Protein AF-A0A817JUT5-F1 (afdb_monomer_lite)

Structure (mmCIF, N/CA/C/O backbone):
data_AF-A0A817JUT5-F1
#
_entry.id   AF-A0A817JUT5-F1
#
loop_
_atom_site.group_PDB
_atom_site.id
_atom_site.type_symbol
_atom_site.label_atom_id
_atom_site.label_alt_id
_atom_site.label_comp_id
_atom_site.label_asym_id
_atom_site.label_entity_id
_atom_site.label_seq_id
_atom_site.pdbx_PDB_ins_code
_atom_site.Cartn_x
_atom_site.Cartn_y
_atom_site.Cartn_z
_atom_site.occupancy
_atom_site.B_iso_or_equiv
_atom_site.auth_seq_id
_atom_site.auth_comp_id
_atom_site.auth_asym_id
_atom_site.auth_atom_id
_atom_site.pdbx_PDB_model_num
ATOM 1 N N . MET A 1 1 ? 24.526 -3.080 -10.888 1.00 84.81 1 MET A N 1
ATOM 2 C CA . MET A 1 1 ? 24.920 -3.445 -9.511 1.00 84.81 1 MET A CA 1
ATOM 3 C C . MET A 1 1 ? 23.812 -3.010 -8.577 1.00 84.81 1 MET A C 1
ATOM 5 O O . MET A 1 1 ? 23.390 -1.869 -8.699 1.00 84.81 1 MET A O 1
ATOM 9 N N . LEU A 1 2 ? 23.324 -3.892 -7.708 1.00 85.62 2 LEU A N 1
ATOM 10 C CA . LEU A 1 2 ? 22.380 -3.524 -6.653 1.00 85.62 2 LEU A CA 1
ATOM 11 C C . LEU A 1 2 ? 23.177 -3.127 -5.408 1.00 85.62 2 LEU A C 1
ATOM 13 O O . LEU A 1 2 ? 24.118 -3.831 -5.044 1.00 85.62 2 LEU A O 1
ATOM 17 N N . VAL A 1 3 ? 22.843 -1.988 -4.809 1.00 86.31 3 VAL A N 1
ATOM 18 C CA . VAL A 1 3 ? 23.525 -1.435 -3.636 1.00 86.31 3 VAL A CA 1
ATOM 19 C C . VAL A 1 3 ? 22.535 -1.359 -2.487 1.00 86.31 3 VAL A C 1
ATOM 21 O O . VAL A 1 3 ? 21.461 -0.786 -2.643 1.00 86.31 3 VAL A O 1
ATOM 24 N N . TYR A 1 4 ? 22.928 -1.904 -1.339 1.00 86.62 4 TYR A N 1
ATOM 25 C CA . TYR A 1 4 ? 22.190 -1.815 -0.086 1.00 86.62 4 TYR A CA 1
ATOM 26 C C . TYR A 1 4 ? 22.913 -0.852 0.843 1.00 86.62 4 TYR A C 1
ATOM 28 O O . TYR A 1 4 ? 24.122 -0.981 1.036 1.00 86.62 4 TYR A O 1
ATOM 36 N N . ILE A 1 5 ? 22.185 0.092 1.433 1.00 83.94 5 ILE A N 1
ATOM 37 C CA . ILE A 1 5 ? 22.728 0.929 2.501 1.00 83.94 5 ILE A CA 1
ATOM 38 C C . ILE A 1 5 ? 22.183 0.421 3.827 1.00 83.94 5 ILE A C 1
ATOM 40 O O . ILE A 1 5 ? 20.970 0.296 4.001 1.00 83.94 5 ILE A O 1
ATOM 44 N N . ARG A 1 6 ? 23.094 0.064 4.727 1.00 85.06 6 ARG A N 1
ATOM 45 C CA . ARG A 1 6 ? 22.802 -0.582 6.004 1.00 85.06 6 ARG A CA 1
ATOM 46 C C . ARG A 1 6 ? 23.594 0.079 7.120 1.00 85.06 6 ARG A C 1
ATOM 48 O O . ARG A 1 6 ? 24.562 0.790 6.849 1.00 85.06 6 ARG A O 1
ATOM 55 N N . ASP A 1 7 ? 23.127 -0.141 8.339 1.00 80.31 7 ASP A N 1
ATOM 56 C CA . ASP A 1 7 ? 23.854 0.198 9.556 1.00 80.31 7 ASP A CA 1
ATOM 57 C C . ASP A 1 7 ? 25.148 -0.637 9.663 1.00 80.31 7 ASP A C 1
ATOM 59 O O . ASP A 1 7 ? 25.409 -1.519 8.838 1.00 80.31 7 ASP A O 1
ATOM 63 N N . GLU A 1 8 ? 25.976 -0.365 10.670 1.00 80.56 8 GLU A N 1
ATOM 64 C CA . GLU A 1 8 ? 27.266 -1.038 10.883 1.00 80.56 8 GLU A CA 1
ATOM 65 C C . GLU A 1 8 ? 27.135 -2.555 11.081 1.00 80.56 8 GLU A C 1
ATOM 67 O O . GLU A 1 8 ? 28.080 -3.297 10.815 1.00 80.56 8 GLU A O 1
ATOM 72 N N . ASP A 1 9 ? 25.954 -3.029 11.487 1.00 79.88 9 ASP A N 1
ATOM 73 C CA . ASP A 1 9 ? 25.644 -4.455 11.588 1.00 79.88 9 ASP A CA 1
ATOM 74 C C . ASP A 1 9 ? 25.510 -5.153 10.221 1.00 79.88 9 ASP A C 1
ATOM 76 O O . ASP A 1 9 ? 25.498 -6.380 10.157 1.00 79.88 9 ASP A O 1
ATOM 80 N N . GLY A 1 10 ? 25.431 -4.391 9.124 1.00 75.19 10 GLY A N 1
ATOM 81 C CA . GLY A 1 10 ? 25.298 -4.890 7.758 1.00 75.19 10 GLY A CA 1
ATOM 82 C C . GLY A 1 10 ? 23.900 -5.395 7.386 1.00 75.19 10 GLY A C 1
ATOM 83 O O . GLY A 1 10 ? 23.698 -5.809 6.242 1.00 75.19 10 GLY A O 1
ATOM 84 N N . PHE A 1 11 ? 22.924 -5.336 8.296 1.00 75.25 11 PHE A N 1
ATOM 85 C CA . PHE A 1 11 ? 21.580 -5.896 8.105 1.00 75.25 11 PHE A CA 1
ATOM 8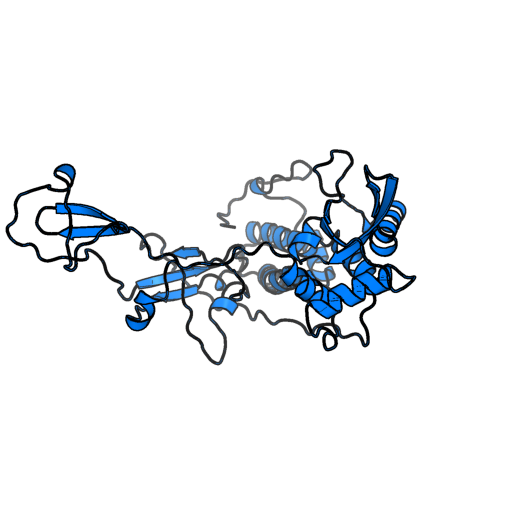6 C C . PHE A 1 11 ? 20.469 -4.874 8.337 1.00 75.25 11 PHE A C 1
ATOM 88 O O . PHE A 1 11 ? 19.491 -4.849 7.584 1.00 75.25 11 PHE A O 1
ATOM 95 N N . SER A 1 12 ? 20.616 -4.022 9.347 1.00 79.19 12 SER A N 1
ATOM 96 C CA . SER A 1 12 ? 19.613 -3.041 9.733 1.00 79.19 12 SER A CA 1
ATOM 97 C C . SER A 1 12 ? 19.584 -1.865 8.767 1.00 79.19 12 SER A C 1
ATOM 99 O O . SER A 1 12 ? 20.598 -1.448 8.206 1.00 79.19 12 SER A O 1
ATOM 101 N N . LYS A 1 13 ? 18.390 -1.309 8.557 1.00 82.75 13 LYS A N 1
ATOM 102 C CA . LYS A 1 13 ? 18.240 -0.039 7.838 1.00 82.75 13 LYS A CA 1
ATOM 103 C C . LYS A 1 13 ? 18.840 1.073 8.684 1.00 82.75 13 LYS A C 1
ATOM 105 O O . LYS A 1 13 ? 18.662 1.077 9.899 1.00 82.75 13 LYS A O 1
ATOM 110 N N . MET A 1 14 ? 19.475 2.046 8.042 1.00 78.38 14 MET A N 1
ATOM 111 C CA . MET A 1 14 ? 19.922 3.234 8.757 1.00 78.38 14 MET A CA 1
ATOM 112 C C . MET A 1 14 ? 18.709 4.057 9.193 1.00 78.38 14 MET A C 1
ATOM 114 O O . MET A 1 14 ? 17.799 4.307 8.402 1.00 78.38 14 MET A O 1
ATOM 118 N N . ILE A 1 15 ? 18.695 4.487 10.450 1.00 74.94 15 ILE A N 1
ATOM 119 C CA . ILE A 1 15 ? 17.591 5.246 11.049 1.00 74.94 15 ILE A CA 1
ATOM 120 C C . ILE A 1 15 ? 18.048 6.695 11.264 1.00 74.94 15 ILE A C 1
ATOM 122 O O . ILE A 1 15 ? 19.210 6.939 11.581 1.00 74.94 15 ILE A O 1
ATOM 126 N N . ASN A 1 16 ? 17.132 7.664 11.156 1.00 71.25 16 ASN A N 1
ATOM 127 C CA . ASN A 1 16 ? 17.380 9.085 11.444 1.00 71.25 16 ASN A CA 1
ATOM 128 C C . ASN A 1 16 ? 18.389 9.759 10.492 1.00 71.25 16 ASN A C 1
ATOM 130 O O . ASN A 1 16 ? 19.048 10.727 10.884 1.00 71.25 16 ASN A O 1
ATOM 134 N N . ILE A 1 17 ? 18.489 9.303 9.242 1.00 74.69 17 ILE A N 1
ATOM 135 C CA . ILE A 1 17 ? 19.388 9.887 8.231 1.00 74.69 17 ILE A CA 1
ATOM 136 C C . ILE A 1 17 ? 19.114 11.389 8.061 1.00 74.69 17 ILE A C 1
ATOM 138 O O . ILE A 1 17 ? 20.036 12.195 8.003 1.00 74.69 17 ILE A O 1
ATOM 142 N N . ASN A 1 18 ? 17.846 11.796 8.059 1.00 72.38 18 ASN A N 1
ATOM 143 C CA . ASN A 1 18 ? 17.417 13.184 7.923 1.00 72.38 18 ASN A CA 1
ATOM 144 C C . ASN A 1 18 ? 17.703 14.056 9.152 1.00 72.38 18 ASN A C 1
ATOM 146 O O . ASN A 1 18 ? 17.595 15.274 9.046 1.00 72.38 18 ASN A O 1
ATOM 150 N N . ARG A 1 19 ? 18.056 13.466 10.301 1.00 76.06 19 ARG A N 1
ATOM 151 C CA . ARG A 1 19 ? 18.458 14.205 11.511 1.00 76.06 19 ARG A CA 1
ATOM 152 C C . ARG A 1 19 ? 19.975 14.336 11.651 1.00 76.06 19 ARG A C 1
ATOM 154 O O . ARG A 1 19 ? 20.429 15.026 12.558 1.00 76.06 19 ARG A O 1
ATOM 161 N N . ASN A 1 20 ? 20.744 13.674 10.788 1.00 83.62 20 ASN A N 1
ATOM 162 C CA . ASN A 1 20 ? 22.198 13.699 10.795 1.00 83.62 20 ASN A CA 1
ATOM 163 C C . ASN A 1 20 ? 22.708 14.212 9.442 1.00 83.62 20 ASN A C 1
ATOM 165 O O . ASN A 1 20 ? 22.781 13.468 8.462 1.00 83.62 20 ASN A O 1
ATOM 169 N N . ASP A 1 21 ? 23.082 15.491 9.403 1.00 84.81 21 ASP A N 1
ATOM 170 C CA . ASP A 1 21 ? 23.541 16.150 8.179 1.00 84.81 21 ASP A CA 1
ATOM 171 C C . ASP A 1 21 ? 24.778 15.478 7.569 1.00 84.81 21 ASP A C 1
ATOM 173 O O . ASP A 1 21 ? 24.915 15.435 6.347 1.00 84.81 21 ASP A O 1
ATOM 177 N N . GLU A 1 22 ? 25.666 14.907 8.385 1.00 86.06 22 GLU A N 1
ATOM 178 C CA . GLU A 1 22 ? 26.858 14.208 7.902 1.00 86.06 22 GLU A CA 1
ATOM 179 C C . GLU A 1 22 ? 26.485 12.921 7.155 1.00 86.06 22 GLU A C 1
ATOM 181 O O . GLU A 1 22 ? 26.918 12.713 6.016 1.00 86.06 22 GLU A O 1
ATOM 186 N N . LEU A 1 23 ? 25.613 12.095 7.745 1.00 83.50 23 LEU A N 1
ATOM 187 C CA . LEU A 1 23 ? 25.103 10.880 7.102 1.00 83.50 23 LEU A CA 1
ATOM 188 C C . LEU A 1 23 ? 24.302 11.211 5.841 1.00 83.50 23 LEU A C 1
ATOM 190 O O . LEU A 1 23 ? 24.512 10.589 4.795 1.00 83.50 23 LEU A O 1
ATOM 194 N N . LYS A 1 24 ? 23.436 12.230 5.904 1.00 85.75 24 LYS A N 1
ATOM 195 C CA . LYS A 1 24 ? 22.663 12.705 4.751 1.00 85.75 24 LYS A CA 1
ATOM 196 C C . LYS A 1 24 ? 23.578 13.162 3.614 1.00 85.75 24 LYS A C 1
ATOM 198 O O . LYS A 1 24 ? 23.351 12.798 2.459 1.00 85.75 24 LYS A O 1
ATOM 203 N N . ASN A 1 25 ? 24.640 13.904 3.927 1.00 88.00 25 ASN A N 1
ATOM 204 C CA . ASN A 1 25 ? 25.623 14.364 2.946 1.00 88.00 25 ASN A CA 1
ATOM 205 C C . ASN A 1 25 ? 26.439 13.211 2.353 1.00 88.00 25 ASN A C 1
ATOM 207 O O . ASN A 1 25 ? 26.677 13.194 1.144 1.00 88.00 25 ASN A O 1
ATOM 211 N N . ARG A 1 26 ? 26.817 12.213 3.159 1.00 86.62 26 ARG A N 1
ATOM 212 C CA . ARG A 1 26 ? 27.497 11.006 2.667 1.00 86.62 26 ARG A CA 1
ATOM 213 C C . ARG A 1 26 ? 26.612 10.223 1.697 1.00 86.62 26 ARG A C 1
ATOM 215 O O . ARG A 1 26 ? 27.076 9.849 0.622 1.00 86.62 26 ARG A O 1
ATOM 222 N N . TYR A 1 27 ? 25.335 10.040 2.033 1.00 87.12 27 TYR A N 1
ATOM 223 C CA . TYR A 1 27 ? 24.360 9.372 1.166 1.00 87.12 27 TYR A CA 1
ATOM 224 C C . TYR A 1 27 ? 24.146 10.146 -0.140 1.00 87.12 27 TYR A C 1
ATOM 226 O O . TYR A 1 27 ? 24.181 9.577 -1.232 1.00 87.12 27 TYR A O 1
ATOM 234 N N . ARG A 1 28 ? 24.010 11.475 -0.042 1.00 89.56 28 ARG A N 1
ATOM 235 C CA . ARG A 1 28 ? 23.922 12.376 -1.196 1.00 89.56 28 ARG A CA 1
ATOM 236 C C . ARG A 1 28 ? 25.128 12.223 -2.123 1.00 89.56 28 ARG A C 1
ATOM 238 O O . ARG A 1 28 ? 24.945 12.131 -3.335 1.00 89.56 28 ARG A O 1
ATOM 245 N N . LYS A 1 29 ? 26.337 12.173 -1.556 1.00 88.06 29 LYS A N 1
ATOM 246 C CA . LYS A 1 29 ? 27.584 12.007 -2.306 1.00 88.06 29 LYS A CA 1
ATOM 247 C C . LYS A 1 29 ? 27.610 10.682 -3.063 1.00 88.06 29 LYS A C 1
ATOM 249 O O . LYS A 1 29 ? 27.909 10.678 -4.246 1.00 88.06 29 LYS A O 1
ATOM 254 N N . ILE A 1 30 ? 27.219 9.581 -2.421 1.00 88.00 30 ILE A N 1
ATOM 255 C CA . ILE A 1 30 ? 27.143 8.260 -3.066 1.00 88.00 30 ILE A CA 1
ATOM 256 C C . ILE A 1 30 ? 26.194 8.282 -4.273 1.00 88.00 30 ILE A C 1
ATOM 258 O O . ILE A 1 30 ? 26.530 7.757 -5.334 1.00 88.00 30 ILE A O 1
ATOM 262 N N . LEU A 1 31 ? 25.020 8.902 -4.133 1.00 88.12 31 LEU A N 1
ATOM 263 C CA . LEU A 1 31 ? 24.033 8.951 -5.212 1.00 88.12 31 LEU A CA 1
ATOM 264 C C . LEU A 1 31 ? 24.447 9.862 -6.383 1.00 88.12 31 LEU A C 1
ATOM 266 O O . LEU A 1 31 ? 24.091 9.567 -7.524 1.00 88.12 31 LEU A O 1
ATOM 270 N N . LEU A 1 32 ? 25.163 10.961 -6.117 1.00 87.19 32 LEU A N 1
ATOM 271 C CA . LEU A 1 32 ? 25.597 11.919 -7.145 1.00 87.19 32 LEU A CA 1
ATOM 272 C C . LEU A 1 32 ? 26.930 11.533 -7.796 1.00 87.19 32 LEU A C 1
ATOM 274 O O . LEU A 1 32 ? 27.035 11.539 -9.023 1.00 87.19 32 LEU A O 1
ATOM 278 N N . ASP A 1 33 ? 27.923 11.175 -6.985 1.00 86.50 33 ASP A N 1
ATOM 279 C CA . ASP A 1 33 ? 29.306 10.961 -7.423 1.00 86.50 33 ASP A CA 1
ATOM 280 C C . ASP A 1 33 ? 29.573 9.494 -7.795 1.00 86.50 33 ASP A C 1
ATOM 282 O O . ASP A 1 33 ? 30.523 9.198 -8.521 1.00 86.50 33 ASP A O 1
ATOM 286 N N . GLY A 1 34 ? 28.710 8.580 -7.342 1.00 84.31 34 GLY A N 1
ATOM 287 C CA . GLY A 1 34 ? 28.820 7.147 -7.577 1.00 84.31 34 GLY A CA 1
ATOM 288 C C . GLY A 1 34 ? 29.708 6.415 -6.568 1.00 84.31 34 GLY A C 1
ATOM 289 O O . GLY A 1 34 ? 30.342 6.998 -5.688 1.00 84.31 34 GLY A O 1
ATOM 290 N N . VAL A 1 35 ? 29.734 5.090 -6.698 1.00 85.81 35 VAL A N 1
ATOM 291 C CA . VAL A 1 35 ? 30.540 4.175 -5.882 1.00 85.81 35 VAL A CA 1
ATOM 292 C C . VAL A 1 35 ? 31.710 3.680 -6.722 1.00 85.81 35 VAL A C 1
ATOM 294 O O . VAL A 1 35 ? 31.496 3.037 -7.750 1.00 85.81 35 VAL A O 1
ATOM 297 N N . CYS A 1 36 ? 32.937 3.973 -6.294 1.00 83.25 36 CYS A N 1
ATOM 298 C CA . CYS A 1 36 ? 34.136 3.425 -6.919 1.00 83.25 36 CYS A CA 1
ATOM 299 C C . CYS A 1 36 ? 34.400 2.014 -6.382 1.00 83.25 36 CYS A C 1
ATOM 301 O O . CYS A 1 36 ? 34.435 1.814 -5.169 1.00 83.25 36 CYS A O 1
ATOM 303 N N . LEU A 1 37 ? 34.581 1.051 -7.284 1.00 79.31 37 LEU A N 1
ATOM 304 C CA . LEU A 1 37 ? 35.034 -0.295 -6.955 1.00 79.31 37 LEU A CA 1
ATOM 305 C C . LEU A 1 37 ? 36.286 -0.626 -7.762 1.00 79.31 37 LEU A C 1
ATOM 307 O O . LEU A 1 37 ? 36.333 -0.427 -8.981 1.00 79.31 37 LEU A O 1
ATOM 311 N N . GLU A 1 38 ? 37.279 -1.186 -7.080 1.00 70.31 38 GLU A N 1
ATOM 312 C CA . GLU A 1 38 ? 38.460 -1.744 -7.724 1.00 70.31 38 GLU A CA 1
ATOM 313 C C . GLU A 1 38 ? 38.106 -3.085 -8.373 1.00 70.31 38 GLU A C 1
ATOM 315 O O . GLU A 1 38 ? 37.614 -4.015 -7.733 1.00 70.31 38 GLU A O 1
ATOM 320 N N . SER A 1 39 ? 38.330 -3.184 -9.683 1.00 62.12 39 SER A N 1
ATOM 321 C CA . SER A 1 39 ? 38.222 -4.449 -10.405 1.00 62.12 39 SER A CA 1
ATOM 322 C C . SER A 1 39 ? 39.541 -5.218 -10.332 1.00 62.12 39 SER A C 1
ATOM 324 O O . SER A 1 39 ? 40.609 -4.625 -10.485 1.00 62.12 39 SER A O 1
ATOM 326 N N . PHE A 1 40 ? 39.464 -6.554 -10.249 1.00 57.06 40 PHE A N 1
ATOM 327 C CA . PHE A 1 40 ? 40.602 -7.480 -10.389 1.00 57.06 40 PHE A CA 1
ATOM 328 C C . PHE A 1 40 ? 41.473 -7.231 -11.641 1.00 57.06 40 PHE A C 1
ATOM 330 O O . PHE A 1 40 ? 42.610 -7.688 -11.695 1.00 57.06 40 PHE A O 1
ATOM 337 N N . ALA A 1 41 ? 40.966 -6.503 -12.644 1.00 61.06 41 ALA A N 1
ATOM 338 C CA . ALA A 1 41 ? 41.692 -6.118 -13.855 1.00 61.06 41 ALA A CA 1
ATOM 339 C C . ALA A 1 41 ? 42.392 -4.734 -13.782 1.00 61.06 41 ALA A C 1
ATOM 341 O O . ALA A 1 41 ? 42.695 -4.158 -14.828 1.00 61.06 41 ALA A O 1
ATOM 342 N N . CYS A 1 42 ? 42.629 -4.182 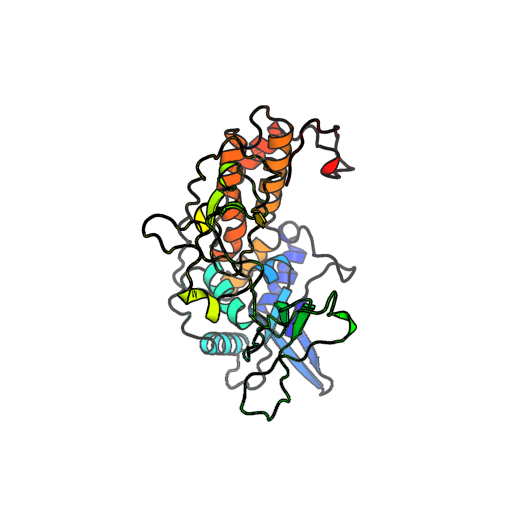-12.583 1.00 50.50 42 CYS A N 1
ATOM 343 C CA . CYS A 1 42 ? 43.310 -2.894 -12.347 1.00 50.50 42 CYS A CA 1
ATOM 344 C C . CYS A 1 42 ? 42.663 -1.681 -13.048 1.00 50.50 42 CYS A C 1
ATOM 346 O O . CYS A 1 42 ? 43.353 -0.762 -13.491 1.00 50.50 42 CYS A O 1
ATOM 348 N N . LYS A 1 43 ? 41.330 -1.667 -13.168 1.00 61.94 43 LYS A N 1
ATOM 349 C CA . LYS A 1 43 ? 40.568 -0.485 -13.596 1.00 61.94 43 LYS A CA 1
ATOM 350 C C . LYS A 1 43 ? 39.599 -0.087 -12.492 1.00 61.94 43 LYS A C 1
ATOM 352 O O . LYS A 1 43 ? 38.765 -0.898 -12.094 1.00 61.94 43 LYS A O 1
ATOM 357 N N . GLU A 1 44 ? 39.707 1.154 -12.031 1.00 68.19 44 GLU A N 1
ATOM 358 C CA . GLU A 1 44 ? 38.693 1.786 -11.189 1.00 68.19 44 GLU A CA 1
ATOM 359 C C . GLU A 1 44 ? 37.402 1.931 -12.004 1.00 68.19 44 GLU A C 1
ATOM 361 O O . GLU A 1 44 ? 37.383 2.565 -13.064 1.00 68.19 44 GLU A O 1
ATOM 366 N N . LEU A 1 45 ? 36.324 1.298 -11.541 1.00 77.44 45 LEU A N 1
ATOM 367 C CA . LEU A 1 45 ? 34.998 1.429 -12.137 1.00 77.44 45 LEU A CA 1
ATOM 368 C C . LEU A 1 45 ? 34.099 2.196 -11.178 1.00 77.44 45 LEU A C 1
ATOM 370 O O . LEU A 1 45 ? 33.893 1.781 -10.039 1.00 77.44 45 LEU A O 1
ATOM 374 N N . ILE A 1 46 ? 33.526 3.294 -11.668 1.00 82.19 46 ILE A N 1
ATOM 375 C CA . ILE A 1 46 ? 32.564 4.092 -10.911 1.00 82.19 46 ILE A CA 1
ATOM 376 C C . ILE A 1 46 ? 31.149 3.691 -11.329 1.00 82.19 46 ILE A C 1
ATOM 378 O O . ILE A 1 46 ? 30.786 3.722 -12.509 1.00 82.19 46 ILE A O 1
ATOM 382 N N . TYR A 1 47 ? 30.351 3.309 -10.338 1.00 86.56 47 TYR A N 1
ATOM 383 C CA . TYR A 1 47 ? 28.959 2.910 -10.478 1.00 86.56 47 TYR A CA 1
ATOM 384 C C . TYR A 1 47 ? 28.050 4.048 -10.026 1.00 86.56 47 TYR A C 1
ATOM 386 O O . TYR A 1 47 ? 28.026 4.402 -8.850 1.00 86.56 47 TYR A O 1
ATOM 394 N N . TYR A 1 48 ? 27.263 4.591 -10.945 1.00 87.75 48 TYR A N 1
ATOM 395 C CA . TYR A 1 48 ? 26.385 5.731 -10.684 1.00 87.75 48 TYR A CA 1
ATOM 396 C C . TYR A 1 48 ? 24.953 5.282 -10.452 1.00 87.75 48 TYR A C 1
ATOM 398 O O . TYR A 1 48 ? 24.502 4.329 -11.091 1.00 87.75 48 TYR A O 1
ATOM 406 N N . TYR A 1 49 ? 24.218 6.008 -9.607 1.00 89.38 49 TYR A N 1
ATOM 407 C CA . TYR A 1 49 ? 22.797 5.761 -9.386 1.00 89.38 49 TYR A CA 1
ATOM 408 C C . TYR A 1 49 ? 22.029 5.758 -10.715 1.00 89.38 49 TYR A C 1
ATOM 410 O O . TYR A 1 49 ? 22.025 6.743 -11.458 1.00 89.38 49 TYR A O 1
ATOM 418 N N . PHE A 1 50 ? 21.348 4.650 -10.994 1.00 87.25 50 PHE A N 1
ATOM 419 C CA . PHE A 1 50 ? 20.560 4.431 -12.199 1.00 87.25 50 PHE A CA 1
ATOM 420 C C . PHE A 1 50 ? 19.063 4.555 -11.911 1.00 87.25 50 PHE A C 1
ATOM 422 O O . PHE A 1 50 ? 18.389 5.335 -12.586 1.00 87.25 50 PHE A O 1
ATOM 429 N N . GLY A 1 51 ? 18.554 3.885 -10.878 1.00 85.44 51 GLY A N 1
ATOM 430 C CA . GLY A 1 51 ? 17.140 3.942 -10.517 1.00 85.44 51 GLY A CA 1
ATOM 431 C C . GLY A 1 51 ? 16.779 3.082 -9.307 1.00 85.44 51 GLY A C 1
ATOM 432 O O . GLY A 1 51 ? 17.559 2.227 -8.889 1.00 85.44 51 GLY A O 1
ATOM 433 N N . SER A 1 52 ? 15.565 3.295 -8.802 1.00 82.62 52 SER A N 1
ATOM 434 C CA . SER A 1 52 ? 14.941 2.526 -7.720 1.00 82.62 52 SER A CA 1
ATOM 435 C C . SER A 1 52 ? 13.437 2.419 -7.955 1.00 82.62 52 SER A C 1
ATOM 437 O O . SER A 1 52 ? 12.831 3.317 -8.539 1.00 82.62 52 SER A O 1
ATOM 439 N N . SER A 1 53 ? 12.816 1.348 -7.467 1.00 76.50 53 SER A N 1
ATOM 440 C CA . SER A 1 53 ? 11.361 1.269 -7.300 1.00 76.50 53 SER A CA 1
ATOM 441 C C . SER A 1 53 ? 10.895 1.900 -5.977 1.00 76.50 53 SER A C 1
ATOM 443 O O . SER A 1 53 ? 11.698 2.218 -5.099 1.00 76.50 53 SER A O 1
ATOM 445 N N . GLY A 1 54 ? 9.576 2.061 -5.810 1.00 69.88 54 GLY A N 1
ATOM 446 C CA . GLY A 1 54 ? 8.991 2.545 -4.553 1.00 69.88 54 GLY A CA 1
ATOM 447 C C . GLY A 1 54 ? 9.351 1.673 -3.344 1.00 69.88 54 GLY A C 1
ATOM 448 O O . GLY A 1 54 ? 9.670 2.198 -2.281 1.00 69.88 54 GLY A O 1
ATOM 449 N N . SER A 1 55 ? 9.356 0.350 -3.518 1.00 70.38 55 SER A N 1
ATOM 450 C CA . SER A 1 55 ? 9.743 -0.600 -2.468 1.00 70.38 55 SER A CA 1
ATOM 451 C C . SER A 1 55 ? 11.238 -0.529 -2.161 1.00 70.38 55 SER A C 1
ATOM 453 O O . SER A 1 55 ? 11.620 -0.509 -0.999 1.00 70.38 55 SER A O 1
ATOM 455 N N . GLN A 1 56 ? 12.079 -0.393 -3.187 1.00 76.44 56 GLN A N 1
ATOM 456 C CA . GLN A 1 56 ? 13.532 -0.264 -3.034 1.00 76.44 56 GLN A CA 1
ATOM 457 C C . GLN A 1 56 ? 13.935 0.982 -2.237 1.00 76.44 56 GLN A C 1
ATOM 459 O O . GLN A 1 56 ? 14.787 0.917 -1.354 1.00 76.44 56 GLN A O 1
ATOM 464 N N . MET A 1 57 ? 13.246 2.108 -2.459 1.00 77.44 57 MET A N 1
ATOM 465 C CA . MET A 1 57 ? 13.453 3.311 -1.645 1.00 77.44 57 MET A CA 1
ATOM 466 C C . MET A 1 57 ? 13.124 3.071 -0.160 1.00 77.44 57 MET A C 1
ATOM 468 O O . MET A 1 57 ? 13.865 3.539 0.702 1.00 77.44 57 MET A O 1
ATOM 472 N N . LYS A 1 58 ? 12.070 2.297 0.154 1.00 74.00 58 LYS A N 1
ATOM 473 C CA . LYS A 1 58 ? 11.726 1.906 1.540 1.00 74.00 58 LYS A CA 1
ATOM 474 C C . LYS A 1 58 ? 12.744 0.940 2.153 1.00 74.00 58 LYS A C 1
ATOM 476 O O . LYS A 1 58 ? 12.949 0.944 3.367 1.00 74.00 58 LYS A O 1
ATOM 481 N N . GLU A 1 59 ? 13.364 0.098 1.333 1.00 76.88 59 GLU A N 1
ATOM 482 C CA . GLU A 1 59 ? 14.412 -0.845 1.738 1.00 76.88 59 GLU A CA 1
ATOM 483 C C . GLU A 1 59 ? 15.820 -0.234 1.737 1.00 76.88 59 GLU A C 1
ATOM 485 O O . GLU A 1 59 ? 16.788 -0.923 2.064 1.00 76.88 59 GLU A O 1
ATOM 490 N N . GLN A 1 60 ? 15.941 1.066 1.437 1.00 83.12 60 GLN A N 1
ATOM 491 C CA . GLN A 1 60 ? 17.211 1.794 1.334 1.00 83.12 60 GLN A CA 1
ATOM 492 C C . GLN A 1 60 ? 18.198 1.123 0.366 1.00 83.12 60 GLN A C 1
ATOM 494 O O . GLN A 1 60 ? 19.402 1.047 0.633 1.00 83.12 60 GLN A O 1
ATOM 499 N N . ASP A 1 61 ? 17.677 0.625 -0.754 1.00 86.12 61 ASP A N 1
ATOM 500 C CA . ASP A 1 61 ? 18.462 0.028 -1.825 1.00 86.12 61 ASP A CA 1
ATOM 501 C C . ASP A 1 61 ? 18.190 0.688 -3.188 1.00 86.12 61 ASP A C 1
ATOM 503 O O . ASP A 1 61 ? 17.193 1.388 -3.416 1.00 86.12 61 ASP A O 1
ATOM 507 N N . PHE A 1 62 ? 19.162 0.555 -4.087 1.00 88.31 62 PHE A N 1
ATOM 508 C CA . PHE A 1 62 ? 19.101 1.160 -5.412 1.00 88.31 62 PHE A CA 1
ATOM 509 C C . PHE A 1 62 ? 20.022 0.476 -6.413 1.00 88.31 62 PHE A C 1
ATOM 511 O O . PHE A 1 62 ? 21.049 -0.117 -6.073 1.00 88.31 62 PHE A O 1
ATOM 518 N N . TRP A 1 63 ? 19.671 0.602 -7.690 1.00 88.00 63 TRP A N 1
ATOM 519 C CA . TRP A 1 63 ? 20.495 0.109 -8.780 1.00 88.00 63 TRP A CA 1
ATOM 520 C C . TRP A 1 63 ? 21.492 1.165 -9.235 1.00 88.00 63 TRP A C 1
ATOM 522 O O . TRP A 1 63 ? 21.127 2.308 -9.512 1.00 88.00 63 TRP A O 1
ATOM 532 N N . CYS A 1 64 ? 22.740 0.740 -9.406 1.00 88.25 64 CYS A N 1
ATOM 533 C CA . CYS A 1 64 ? 23.788 1.503 -10.058 1.00 88.25 64 CYS A CA 1
ATOM 534 C C . CYS A 1 64 ? 24.220 0.883 -11.389 1.00 88.25 64 CYS A C 1
ATOM 536 O O . CYS A 1 64 ? 24.265 -0.345 -11.550 1.00 88.25 64 CYS A O 1
ATOM 538 N N . LEU A 1 65 ? 24.629 1.750 -12.313 1.00 86.12 65 LEU A N 1
ATOM 539 C CA . LEU A 1 65 ? 25.159 1.404 -13.626 1.00 86.12 65 LEU A CA 1
ATOM 540 C C . LEU A 1 65 ? 26.582 1.958 -13.779 1.00 86.12 65 LEU A C 1
ATOM 542 O O . LEU A 1 65 ? 26.829 3.131 -13.498 1.00 86.12 65 LEU A O 1
ATOM 546 N N . ALA A 1 66 ? 27.504 1.119 -14.252 1.00 83.44 66 ALA A N 1
ATOM 547 C CA . ALA A 1 66 ? 28.839 1.542 -14.666 1.00 83.44 66 ALA A CA 1
ATOM 548 C C . ALA A 1 66 ? 28.878 1.683 -16.199 1.00 83.44 66 ALA A C 1
ATOM 550 O O . ALA A 1 66 ? 28.592 0.711 -16.906 1.00 83.44 66 ALA A O 1
ATOM 551 N N . PRO A 1 67 ? 29.218 2.859 -16.750 1.00 72.06 67 PRO A N 1
ATOM 552 C CA . PRO A 1 67 ? 29.342 3.030 -18.192 1.00 72.06 67 PRO A CA 1
ATOM 553 C C . PRO A 1 67 ? 30.626 2.357 -18.708 1.00 72.06 67 PRO A C 1
ATOM 555 O O . PRO A 1 67 ? 31.732 2.801 -18.422 1.00 72.06 67 PRO A O 1
ATOM 558 N N . THR A 1 68 ? 30.493 1.285 -19.495 1.00 65.25 68 THR A N 1
ATOM 559 C CA . THR A 1 68 ? 31.636 0.491 -20.003 1.00 65.25 68 THR A CA 1
ATOM 560 C C . THR A 1 68 ? 32.186 0.969 -21.353 1.00 65.25 68 THR A C 1
ATOM 562 O O . THR A 1 68 ? 33.309 0.624 -21.719 1.00 65.25 68 THR A O 1
ATOM 565 N N . LYS A 1 69 ? 31.427 1.783 -22.101 1.00 56.25 69 LYS A N 1
ATOM 566 C CA . LYS A 1 69 ? 31.841 2.397 -23.376 1.00 56.25 69 LYS A CA 1
ATOM 567 C C . LYS A 1 69 ? 31.595 3.899 -23.330 1.00 56.25 69 LYS A C 1
ATOM 569 O O . LYS A 1 69 ? 30.494 4.379 -23.579 1.00 56.25 69 LYS A O 1
ATOM 574 N N . VAL A 1 70 ? 32.636 4.649 -23.005 1.00 51.44 70 VAL A N 1
ATOM 575 C CA . VAL A 1 70 ? 32.569 6.101 -22.868 1.00 51.44 70 VAL A CA 1
ATOM 576 C C . VAL A 1 70 ? 32.890 6.745 -24.224 1.00 51.44 70 VAL A C 1
ATOM 578 O O . VAL A 1 70 ? 34.051 6.834 -24.602 1.00 51.44 70 VAL A O 1
ATOM 581 N N . LYS A 1 71 ? 31.875 7.189 -24.982 1.00 49.22 71 LYS A N 1
ATOM 582 C CA . LYS A 1 71 ? 32.079 8.179 -26.069 1.00 49.22 71 LYS A CA 1
ATOM 583 C C . LYS A 1 71 ? 32.088 9.625 -25.546 1.00 49.22 71 LYS A C 1
ATOM 585 O O . LYS A 1 71 ? 32.511 10.520 -26.264 1.00 49.22 71 LYS A O 1
ATOM 590 N N . SER A 1 72 ? 31.618 9.857 -24.317 1.00 50.34 72 SER A N 1
ATOM 591 C CA . SER A 1 72 ? 31.452 11.185 -23.709 1.00 50.34 72 SER A CA 1
ATOM 592 C C . SER A 1 72 ? 32.227 11.259 -22.399 1.00 50.34 72 SER A C 1
ATOM 594 O O . SER A 1 72 ? 32.000 10.427 -21.534 1.00 50.34 72 SER A O 1
ATOM 596 N N . THR A 1 73 ? 33.058 12.275 -22.195 1.00 53.44 73 THR A N 1
ATOM 597 C CA . THR A 1 73 ? 33.885 12.483 -20.988 1.00 53.44 73 THR A CA 1
ATOM 598 C C . THR A 1 73 ? 33.112 12.625 -19.665 1.00 53.44 73 THR A C 1
ATOM 600 O O . THR A 1 73 ? 33.736 12.773 -18.619 1.00 53.44 73 THR A O 1
ATOM 603 N N . ASN A 1 74 ? 31.775 12.562 -19.674 1.00 64.50 74 ASN A N 1
ATOM 604 C CA . ASN A 1 74 ? 30.932 12.683 -18.491 1.00 64.50 74 ASN A CA 1
ATOM 605 C C . ASN A 1 74 ? 30.120 11.399 -18.235 1.00 64.50 74 ASN A C 1
ATOM 607 O O . ASN A 1 74 ? 29.230 11.032 -19.004 1.00 64.50 74 ASN A O 1
ATOM 611 N N . ALA A 1 75 ? 30.402 10.720 -17.126 1.00 63.06 75 ALA A N 1
ATOM 612 C CA . ALA A 1 75 ? 29.729 9.481 -16.753 1.00 63.06 75 ALA A CA 1
ATOM 613 C C . ALA A 1 75 ? 28.261 9.679 -16.315 1.00 63.06 75 ALA A C 1
ATOM 615 O O . ALA A 1 75 ? 27.427 8.807 -16.565 1.00 63.06 75 ALA A O 1
ATOM 616 N N . ALA A 1 76 ? 27.902 10.854 -15.779 1.00 61.50 76 ALA A N 1
ATOM 617 C CA . ALA A 1 76 ? 26.511 11.204 -15.474 1.00 61.50 76 ALA A CA 1
ATOM 618 C C . ALA A 1 76 ? 25.656 11.341 -16.748 1.00 61.50 76 ALA A C 1
ATOM 620 O O . ALA A 1 76 ? 24.463 11.032 -16.745 1.00 61.50 76 ALA A O 1
ATOM 621 N N . TYR A 1 77 ? 26.270 11.753 -17.863 1.00 67.06 77 TYR A N 1
ATOM 622 C CA . TYR A 1 77 ? 25.602 11.792 -19.164 1.00 67.06 77 TYR A CA 1
ATOM 623 C C . TYR A 1 77 ? 25.286 10.378 -19.676 1.00 67.06 77 TYR A C 1
ATOM 625 O O . TYR A 1 77 ? 24.159 10.114 -20.087 1.00 67.06 77 TYR A O 1
ATOM 633 N N . ALA A 1 78 ? 26.228 9.436 -19.563 1.00 67.94 78 ALA A N 1
ATOM 634 C CA . ALA A 1 78 ? 26.037 8.054 -20.018 1.00 67.94 78 ALA A CA 1
ATOM 635 C C . ALA A 1 78 ? 24.897 7.315 -19.283 1.00 67.94 78 ALA A C 1
ATOM 637 O O . ALA A 1 78 ? 24.161 6.538 -19.888 1.00 67.94 78 ALA A O 1
ATOM 638 N N . VAL A 1 79 ? 24.714 7.587 -17.990 1.00 74.06 79 VAL A N 1
ATOM 639 C CA . VAL A 1 79 ? 23.608 7.036 -17.187 1.00 74.06 79 VAL A CA 1
ATOM 640 C C . VAL A 1 79 ? 22.260 7.596 -17.643 1.00 74.06 79 VAL A C 1
ATOM 642 O O . VAL A 1 79 ? 21.280 6.858 -17.729 1.00 74.06 79 VAL A O 1
ATOM 645 N N . ASN A 1 80 ? 22.204 8.888 -17.977 1.00 73.31 80 ASN A N 1
ATOM 646 C CA . ASN A 1 80 ? 20.992 9.505 -18.510 1.00 73.31 80 ASN A CA 1
ATOM 647 C C . ASN A 1 80 ? 20.634 8.970 -19.902 1.00 73.31 80 ASN A C 1
ATOM 649 O O . ASN A 1 80 ? 19.461 8.711 -20.152 1.00 73.31 80 ASN A O 1
ATOM 653 N N . GLU A 1 81 ? 21.617 8.726 -20.769 1.00 72.06 81 GLU A N 1
ATOM 654 C CA . GLU A 1 81 ? 21.391 8.059 -22.059 1.00 72.06 81 GLU A CA 1
ATOM 655 C C . GLU A 1 81 ? 20.811 6.649 -21.871 1.00 72.06 81 GLU A C 1
ATOM 657 O O . GLU A 1 81 ? 19.841 6.281 -22.532 1.00 72.06 81 GLU A O 1
ATOM 662 N N . ALA A 1 82 ? 21.327 5.881 -20.906 1.00 75.44 82 ALA A N 1
ATOM 663 C CA . ALA A 1 82 ? 20.773 4.569 -20.576 1.00 75.44 82 ALA A CA 1
ATOM 664 C C . ALA A 1 82 ? 19.323 4.649 -20.053 1.00 75.44 82 ALA A C 1
ATOM 666 O O . ALA A 1 82 ? 18.517 3.779 -20.369 1.00 75.44 82 ALA A O 1
ATOM 667 N N . ARG A 1 83 ? 18.950 5.707 -19.316 1.00 75.50 83 ARG A N 1
ATOM 668 C CA . ARG A 1 83 ? 17.547 5.953 -18.922 1.00 75.50 83 ARG A CA 1
ATOM 669 C C . ARG A 1 83 ? 16.662 6.330 -20.109 1.00 75.50 83 ARG A C 1
ATOM 671 O O . ARG A 1 83 ? 15.516 5.901 -20.158 1.00 75.50 83 ARG A O 1
ATOM 678 N N . ILE A 1 84 ? 17.177 7.114 -21.061 1.00 69.31 84 ILE A N 1
ATOM 679 C CA . ILE A 1 84 ? 16.463 7.457 -22.304 1.00 69.31 84 ILE A CA 1
ATOM 680 C C . ILE A 1 84 ? 16.190 6.193 -23.128 1.00 69.31 84 ILE A C 1
ATOM 682 O O . ILE A 1 84 ? 15.124 6.073 -23.727 1.00 69.31 84 ILE A O 1
ATOM 686 N N . ALA A 1 85 ? 17.112 5.228 -23.114 1.00 67.88 85 ALA A N 1
ATOM 687 C CA . ALA A 1 85 ? 16.937 3.950 -23.796 1.00 67.88 85 ALA A CA 1
ATOM 688 C C . ALA A 1 85 ? 15.815 3.073 -23.202 1.00 67.88 85 ALA A C 1
ATOM 690 O O . ALA A 1 85 ? 15.330 2.188 -23.902 1.00 67.88 85 ALA A O 1
ATOM 691 N N . LEU A 1 86 ? 15.369 3.319 -21.959 1.00 68.62 86 LEU A N 1
ATOM 692 C CA . LEU A 1 86 ? 14.232 2.600 -21.366 1.00 68.62 86 LEU A CA 1
ATOM 693 C C . LEU A 1 86 ? 12.894 2.985 -22.019 1.00 68.62 86 LEU A C 1
ATOM 695 O O . LEU A 1 86 ? 11.966 2.187 -22.020 1.00 68.62 86 LEU A O 1
ATOM 699 N N . GLY A 1 87 ? 12.775 4.197 -22.569 1.00 68.06 87 GLY A N 1
ATOM 700 C CA . GLY A 1 87 ? 11.554 4.677 -23.217 1.00 68.06 87 GLY A CA 1
ATOM 701 C C . GLY A 1 87 ? 11.380 6.197 -23.149 1.00 68.06 87 GLY A C 1
ATOM 702 O O . GLY A 1 87 ? 12.202 6.921 -22.583 1.00 68.06 87 GLY A O 1
ATOM 703 N N . ASP A 1 88 ? 10.280 6.708 -23.715 1.00 71.38 88 ASP A N 1
ATOM 704 C CA . ASP A 1 88 ? 9.981 8.147 -23.693 1.00 71.38 88 ASP A CA 1
ATOM 705 C C . ASP A 1 88 ? 9.463 8.607 -22.319 1.00 71.38 88 ASP A C 1
ATOM 707 O O . ASP A 1 88 ? 8.265 8.607 -22.033 1.00 71.38 88 ASP A O 1
ATOM 711 N N . LEU A 1 89 ? 10.389 9.040 -21.462 1.00 73.81 89 LEU A N 1
ATOM 712 C CA . LEU A 1 89 ? 10.092 9.612 -20.145 1.00 73.81 89 LEU A CA 1
ATOM 713 C C . LEU A 1 89 ? 9.996 11.150 -20.160 1.00 73.81 89 LEU A C 1
ATOM 715 O O . LEU A 1 89 ? 9.776 11.758 -19.111 1.00 73.81 89 LEU A O 1
ATOM 719 N N . LYS A 1 90 ? 10.142 11.812 -21.322 1.00 72.69 90 LYS A N 1
ATOM 720 C CA . LYS A 1 90 ? 10.267 13.285 -21.414 1.00 72.69 90 LYS A CA 1
ATOM 721 C C . LYS A 1 90 ? 9.015 14.033 -20.960 1.00 72.69 90 LYS A C 1
ATOM 723 O O . LYS A 1 90 ? 9.103 15.179 -20.531 1.00 72.69 90 LYS A O 1
ATOM 728 N N . LYS A 1 91 ? 7.850 13.391 -21.064 1.00 75.69 91 LYS A N 1
ATOM 729 C CA . LYS A 1 91 ? 6.551 13.968 -20.684 1.00 75.69 91 LYS A CA 1
ATOM 730 C C . LYS A 1 91 ? 6.275 13.899 -19.179 1.00 75.69 91 LYS A C 1
ATOM 732 O O . LYS A 1 91 ? 5.299 14.487 -18.717 1.00 75.69 91 LYS A O 1
ATOM 737 N N . ILE A 1 92 ? 7.096 13.184 -18.407 1.00 80.06 92 ILE A N 1
ATOM 738 C CA . ILE A 1 92 ? 6.890 13.045 -16.965 1.00 80.06 92 ILE A CA 1
ATOM 739 C C . ILE A 1 92 ? 7.400 14.302 -16.259 1.00 80.06 92 ILE A C 1
ATOM 741 O O . ILE A 1 92 ? 8.583 14.620 -16.290 1.00 80.06 92 ILE A O 1
ATOM 745 N N . GLN A 1 93 ? 6.488 14.991 -15.580 1.00 84.69 93 GLN A N 1
ATOM 746 C CA . GLN A 1 93 ? 6.762 16.233 -14.852 1.00 84.69 93 GLN A CA 1
ATOM 747 C C . GLN A 1 93 ? 6.737 16.047 -13.330 1.00 84.69 93 GLN A C 1
ATOM 749 O O . GLN A 1 93 ? 6.753 17.019 -12.594 1.00 84.69 93 GLN A O 1
ATOM 754 N N . ASN A 1 94 ? 6.670 14.819 -12.822 1.00 85.88 94 ASN A N 1
ATOM 755 C CA . ASN A 1 94 ? 6.648 14.536 -11.387 1.00 85.88 94 ASN A CA 1
ATOM 756 C C . ASN A 1 94 ? 7.802 13.587 -11.040 1.00 85.88 94 ASN A C 1
ATOM 758 O O . ASN A 1 94 ? 7.913 12.523 -11.648 1.00 85.88 94 ASN A O 1
ATOM 762 N N . ILE A 1 95 ? 8.656 13.979 -10.086 1.00 86.25 95 ILE A N 1
ATOM 763 C CA . ILE A 1 95 ? 9.891 13.248 -9.738 1.00 86.25 95 ILE A CA 1
ATOM 764 C C . ILE A 1 95 ? 9.567 11.838 -9.236 1.00 86.25 95 ILE A C 1
ATOM 766 O O . ILE A 1 95 ? 10.134 10.867 -9.731 1.00 86.25 95 ILE A O 1
ATOM 770 N N . ALA A 1 96 ? 8.614 11.727 -8.310 1.00 83.81 96 ALA A N 1
ATOM 771 C CA . ALA A 1 96 ? 8.183 10.460 -7.731 1.00 83.81 96 ALA A CA 1
ATOM 772 C C . ALA A 1 96 ? 7.673 9.488 -8.809 1.00 83.81 96 ALA A C 1
ATOM 774 O O . ALA A 1 96 ? 8.102 8.338 -8.895 1.00 83.81 96 ALA A O 1
ATOM 775 N N . THR A 1 97 ? 6.836 9.990 -9.723 1.00 78.31 97 THR A N 1
ATOM 776 C CA . THR A 1 97 ? 6.329 9.216 -10.862 1.00 78.31 97 THR A CA 1
ATOM 777 C C . THR A 1 97 ? 7.460 8.817 -11.809 1.00 78.31 97 THR A C 1
ATOM 779 O O . THR A 1 97 ? 7.455 7.699 -12.310 1.00 78.31 97 THR A O 1
ATOM 782 N N . TYR A 1 98 ? 8.436 9.692 -12.059 1.00 83.81 98 TYR A N 1
ATOM 783 C CA . TYR A 1 98 ? 9.588 9.366 -12.901 1.00 83.81 98 TYR A CA 1
ATOM 784 C C . TYR A 1 98 ? 10.414 8.222 -12.311 1.00 83.81 98 TYR A C 1
ATOM 786 O O . TYR A 1 98 ? 10.677 7.248 -13.012 1.00 83.81 98 TYR A O 1
ATOM 794 N N . ILE A 1 99 ? 10.758 8.300 -11.021 1.00 81.69 99 ILE A N 1
ATOM 795 C CA . ILE A 1 99 ? 11.499 7.242 -10.319 1.00 81.69 99 ILE A CA 1
ATOM 796 C C . ILE A 1 99 ? 10.702 5.938 -10.347 1.00 81.69 99 ILE A C 1
ATOM 798 O O . ILE A 1 99 ? 11.237 4.917 -10.768 1.00 81.69 99 ILE A O 1
ATOM 802 N N . ALA A 1 100 ? 9.405 5.982 -10.020 1.00 74.69 100 ALA A N 1
ATOM 803 C CA . ALA A 1 100 ? 8.536 4.808 -10.070 1.00 74.69 100 ALA A CA 1
ATOM 804 C C . ALA A 1 100 ? 8.509 4.154 -11.464 1.00 74.69 100 ALA A C 1
ATOM 806 O O . ALA A 1 100 ? 8.545 2.931 -11.562 1.00 74.69 100 ALA A O 1
ATOM 807 N N . ARG A 1 101 ? 8.494 4.948 -12.546 1.00 74.50 101 ARG A N 1
ATOM 808 C CA . ARG A 1 101 ? 8.526 4.436 -13.927 1.00 74.50 101 ARG A CA 1
ATOM 809 C C . ARG A 1 101 ? 9.879 3.847 -14.315 1.00 74.50 101 ARG A C 1
ATOM 811 O O . ARG A 1 101 ? 9.892 2.832 -14.998 1.00 74.50 101 ARG A O 1
ATOM 818 N N . VAL A 1 102 ? 10.994 4.428 -13.870 1.00 76.12 102 VAL A N 1
ATOM 819 C CA . VAL A 1 102 ? 12.327 3.821 -14.052 1.00 76.12 102 VAL A CA 1
ATOM 820 C C . VAL A 1 102 ? 12.422 2.504 -13.274 1.00 76.12 102 VAL A C 1
ATOM 822 O O . VAL A 1 102 ? 12.924 1.518 -13.807 1.00 76.12 102 VAL A O 1
ATOM 825 N N . GLY A 1 103 ? 11.877 2.458 -12.056 1.00 67.62 103 GLY A N 1
ATOM 826 C CA . GLY A 1 103 ? 11.832 1.264 -11.214 1.00 67.62 103 GLY A CA 1
ATOM 827 C C . GLY A 1 103 ? 11.127 0.063 -11.851 1.00 67.62 103 GLY A C 1
ATOM 828 O O . GLY A 1 103 ? 11.503 -1.065 -11.557 1.00 67.62 103 GLY A O 1
ATOM 829 N N . LEU A 1 104 ? 10.171 0.279 -12.765 1.00 65.88 104 LEU A N 1
ATOM 830 C CA . LEU A 1 104 ? 9.504 -0.807 -13.502 1.00 65.88 104 LEU A CA 1
ATOM 831 C C . LEU A 1 104 ? 10.465 -1.629 -14.369 1.00 65.88 104 LEU A C 1
ATOM 833 O O . LEU A 1 104 ? 10.228 -2.810 -14.574 1.00 65.88 104 LEU A O 1
ATOM 837 N N . TYR A 1 105 ? 11.551 -1.031 -14.861 1.00 66.31 105 TYR A N 1
ATOM 838 C CA . TYR A 1 105 ? 12.559 -1.734 -15.667 1.00 66.31 105 TYR A CA 1
ATOM 839 C C . TYR A 1 105 ? 13.581 -2.491 -14.814 1.00 66.31 105 TYR A C 1
ATOM 841 O O . TYR A 1 105 ? 14.461 -3.167 -15.341 1.00 66.31 105 TYR A O 1
ATOM 849 N N . LEU A 1 106 ? 13.497 -2.326 -13.495 1.00 65.56 106 LEU A N 1
ATOM 850 C CA . LEU A 1 106 ? 14.434 -2.859 -12.512 1.00 65.56 106 LEU A CA 1
ATOM 851 C C . LEU A 1 106 ? 13.802 -3.959 -11.656 1.00 65.56 106 LEU A C 1
ATOM 853 O O . LEU A 1 106 ? 14.468 -4.515 -10.781 1.00 65.56 106 LEU A O 1
ATOM 857 N N . THR A 1 107 ? 12.526 -4.272 -11.895 1.00 60.34 107 THR A N 1
ATOM 858 C CA . THR A 1 107 ? 11.848 -5.398 -11.264 1.00 60.34 107 THR A CA 1
ATOM 859 C C . THR A 1 107 ? 12.330 -6.703 -11.882 1.00 60.34 107 THR A C 1
ATOM 861 O O . THR A 1 107 ? 12.475 -6.844 -13.097 1.00 60.34 107 THR A O 1
ATOM 864 N N . THR A 1 108 ? 12.583 -7.694 -11.032 1.00 51.84 108 THR A N 1
ATOM 865 C CA . THR A 1 108 ? 12.848 -9.058 -11.482 1.00 51.84 108 THR A CA 1
ATOM 866 C C . THR A 1 108 ? 11.552 -9.639 -12.034 1.00 51.84 108 THR A C 1
ATOM 868 O O . THR A 1 108 ? 10.683 -10.059 -11.272 1.00 51.84 108 THR A O 1
ATOM 871 N N . THR A 1 109 ? 11.407 -9.642 -13.353 1.00 42.44 109 THR A N 1
ATOM 872 C CA . THR A 1 109 ? 10.320 -10.338 -14.040 1.00 42.44 109 THR A CA 1
ATOM 873 C C . THR A 1 109 ? 10.855 -11.658 -14.581 1.00 42.44 109 THR A C 1
ATOM 875 O O . THR A 1 109 ? 11.978 -11.735 -15.083 1.00 42.44 109 THR A O 1
ATOM 878 N N . LYS A 1 110 ? 10.077 -12.730 -14.430 1.00 35.28 110 LYS A N 1
ATOM 879 C CA . LYS A 1 110 ? 10.303 -13.966 -15.182 1.00 35.28 110 LYS A CA 1
ATOM 880 C C . LYS A 1 110 ? 9.499 -13.853 -16.473 1.00 35.28 110 LYS A C 1
ATOM 882 O O . LYS A 1 110 ? 8.354 -13.415 -16.424 1.00 35.28 110 LYS A O 1
ATOM 887 N N . SER A 1 111 ? 10.094 -14.225 -17.605 1.00 37.91 111 SER A N 1
ATOM 888 C CA . SER A 1 111 ? 9.328 -14.424 -18.838 1.00 37.91 111 SER A CA 1
ATOM 889 C C . SER A 1 111 ? 8.346 -15.562 -18.586 1.00 37.91 111 SER A C 1
ATOM 891 O O . SER A 1 111 ? 8.763 -16.645 -18.181 1.00 37.91 111 SER A O 1
ATOM 893 N N . THR A 1 112 ? 7.057 -15.292 -18.740 1.00 36.28 112 THR A N 1
ATOM 894 C CA . THR A 1 112 ? 6.000 -16.296 -18.645 1.00 36.28 112 THR A CA 1
ATOM 895 C C . THR A 1 112 ? 5.960 -17.085 -19.947 1.00 36.28 112 THR A C 1
ATOM 897 O O . THR A 1 112 ? 5.538 -16.536 -20.962 1.00 36.28 112 THR A O 1
ATOM 900 N N . ASP A 1 113 ? 6.397 -18.342 -19.905 1.00 36.94 113 ASP A N 1
ATOM 901 C CA . ASP A 1 113 ? 5.836 -19.377 -20.773 1.00 36.94 113 ASP A CA 1
ATOM 902 C C . ASP A 1 113 ? 4.627 -19.978 -20.038 1.00 36.94 113 ASP A C 1
ATOM 904 O O . ASP A 1 113 ? 4.633 -20.093 -18.810 1.00 36.94 113 ASP A O 1
ATOM 908 N N . GLU A 1 114 ? 3.559 -20.230 -20.790 1.00 39.38 114 GLU A N 1
ATOM 909 C CA . GLU A 1 114 ? 2.234 -20.638 -20.316 1.00 39.38 114 GLU A CA 1
ATOM 910 C C . GLU A 1 114 ? 2.276 -21.951 -19.521 1.00 39.38 114 GLU A C 1
ATOM 912 O O . GLU A 1 114 ? 2.840 -22.936 -19.993 1.00 39.38 114 GLU A O 1
ATOM 917 N N . ASP A 1 115 ? 1.603 -21.999 -18.366 1.00 49.12 115 ASP A N 1
ATOM 918 C CA . ASP A 1 115 ? 1.335 -23.250 -17.652 1.00 49.12 115 ASP A CA 1
ATOM 919 C C . ASP A 1 115 ? -0.169 -23.557 -17.655 1.00 49.12 115 ASP A C 1
ATOM 921 O O . ASP A 1 115 ? -1.006 -22.754 -17.238 1.00 49.12 115 ASP A O 1
ATOM 925 N N . ILE A 1 116 ? -0.494 -24.765 -18.117 1.00 47.53 116 ILE A N 1
ATOM 926 C CA . ILE A 1 116 ? -1.811 -25.400 -18.014 1.00 47.53 116 ILE A CA 1
ATOM 927 C C . ILE A 1 116 ? -1.898 -26.049 -16.621 1.00 47.53 116 ILE A C 1
ATOM 929 O O . ILE A 1 116 ? -0.967 -26.763 -16.229 1.00 47.53 116 ILE A O 1
ATOM 933 N N . PRO A 1 117 ? -2.994 -25.880 -15.860 1.00 52.22 117 PRO A N 1
ATOM 934 C CA . PRO A 1 117 ? -3.112 -26.501 -14.548 1.00 52.22 117 PRO A CA 1
ATOM 935 C C . PRO A 1 117 ? -3.084 -28.028 -14.664 1.00 52.22 117 PRO A C 1
ATOM 937 O O . PRO A 1 117 ? -3.845 -28.646 -15.404 1.00 52.22 117 PRO A O 1
ATOM 940 N N . SER A 1 118 ? -2.170 -28.643 -13.917 1.00 53.56 118 SER A N 1
ATOM 941 C CA . SER A 1 118 ? -1.787 -30.039 -14.123 1.00 53.56 118 SER A CA 1
ATOM 942 C C . SER A 1 118 ? -2.629 -31.048 -13.341 1.00 53.56 118 SER A C 1
ATOM 944 O O . SER A 1 118 ? -2.319 -32.232 -13.440 1.00 53.56 118 SER A O 1
ATOM 946 N N . ALA A 1 119 ? -3.642 -30.637 -12.558 1.00 44.78 119 ALA A N 1
ATOM 947 C CA . ALA A 1 119 ? -4.470 -31.559 -11.774 1.00 44.78 119 ALA A CA 1
ATOM 948 C C . ALA A 1 119 ? -5.905 -31.078 -11.460 1.00 44.78 119 ALA A C 1
ATOM 950 O O . ALA A 1 119 ? -6.145 -29.895 -11.248 1.00 44.78 119 ALA A O 1
ATOM 951 N N . TYR A 1 120 ? -6.837 -32.031 -11.357 1.00 60.00 120 TYR A N 1
ATOM 952 C CA . TYR A 1 120 ? -8.277 -31.863 -11.133 1.00 60.00 120 TYR A CA 1
ATOM 953 C C . TYR A 1 120 ? -8.771 -32.799 -10.025 1.00 60.00 120 TYR A C 1
ATOM 955 O O . TYR A 1 120 ? -8.357 -33.957 -9.969 1.00 60.00 120 TYR A O 1
ATOM 963 N N . GLN A 1 121 ? -9.697 -32.344 -9.178 1.00 53.88 121 GLN A N 1
ATOM 964 C CA . GLN A 1 121 ? -10.410 -33.211 -8.233 1.00 53.88 121 GLN A CA 1
ATOM 965 C C . GLN A 1 121 ? -11.673 -33.765 -8.892 1.00 53.88 121 GLN A C 1
ATOM 967 O O . GLN A 1 121 ? -12.489 -32.998 -9.399 1.00 53.88 121 GLN A O 1
ATOM 972 N N . VAL A 1 122 ? -11.853 -35.087 -8.881 1.00 63.09 122 VAL A N 1
ATOM 973 C CA . VAL A 1 122 ? -12.953 -35.736 -9.611 1.00 63.09 122 VAL A CA 1
ATOM 974 C C . VAL A 1 122 ? -13.668 -36.804 -8.787 1.00 63.09 122 VAL A C 1
ATOM 976 O O . VAL A 1 122 ? -13.093 -37.405 -7.870 1.00 63.09 122 VAL A O 1
ATOM 979 N N . ARG A 1 123 ? -14.918 -37.079 -9.175 1.00 61.41 123 ARG A N 1
ATOM 980 C CA . ARG A 1 123 ? -15.605 -38.347 -8.919 1.00 61.41 123 ARG A CA 1
ATOM 981 C C . ARG A 1 123 ? -16.041 -38.942 -10.251 1.00 61.41 123 ARG A C 1
ATOM 983 O O . ARG A 1 123 ? -16.611 -38.252 -11.088 1.00 61.41 123 ARG A O 1
ATOM 990 N N . ILE A 1 124 ? -15.703 -40.207 -10.461 1.00 68.19 124 ILE A N 1
ATOM 991 C CA . ILE A 1 124 ? -16.001 -40.931 -11.700 1.00 68.19 124 ILE A CA 1
ATOM 992 C C . ILE A 1 124 ? -16.366 -42.347 -11.296 1.00 68.19 124 ILE A C 1
ATOM 994 O O . ILE A 1 124 ? -15.545 -43.026 -10.673 1.00 68.19 124 ILE A O 1
ATOM 998 N N . ALA A 1 125 ? -17.570 -42.800 -11.635 1.00 73.62 125 ALA A N 1
ATOM 999 C CA . ALA A 1 125 ? -18.079 -44.088 -11.174 1.00 73.62 125 ALA A CA 1
ATOM 1000 C C . ALA A 1 125 ? -17.976 -44.222 -9.638 1.00 73.62 125 ALA A C 1
ATOM 1002 O O . ALA A 1 125 ? -18.308 -43.301 -8.895 1.00 73.62 125 ALA A O 1
ATOM 1003 N N . GLY A 1 126 ? -17.483 -45.361 -9.147 1.00 60.75 126 GLY A N 1
ATOM 1004 C CA . GLY A 1 126 ? -17.172 -45.572 -7.731 1.00 60.75 126 GLY A CA 1
ATOM 1005 C C . GLY A 1 126 ? -15.776 -45.101 -7.316 1.00 60.75 126 GLY A C 1
ATOM 1006 O O . GLY A 1 126 ? -15.228 -45.621 -6.342 1.00 60.75 126 GLY A O 1
ATOM 1007 N N . CYS A 1 127 ? -15.176 -44.158 -8.056 1.00 68.50 127 CYS A N 1
ATOM 1008 C CA . CYS A 1 127 ? -13.815 -43.678 -7.826 1.00 68.50 127 CYS A CA 1
ATOM 1009 C C . CYS A 1 127 ? -13.768 -42.225 -7.323 1.00 68.50 127 CYS A C 1
ATOM 1011 O O . CYS A 1 127 ? -14.441 -41.351 -7.872 1.00 68.50 127 CYS A O 1
ATOM 1013 N N . GLN A 1 128 ? -12.910 -41.943 -6.335 1.00 56.53 128 GLN A N 1
ATOM 1014 C CA . GLN A 1 128 ? -12.631 -40.598 -5.819 1.00 56.53 128 GLN A CA 1
ATOM 1015 C C . GLN A 1 128 ? -11.119 -40.326 -5.807 1.00 56.53 128 GLN A C 1
ATOM 1017 O O . GLN A 1 128 ? -10.323 -41.148 -5.354 1.00 56.53 128 GLN A O 1
ATOM 1022 N N . GLY A 1 129 ? -10.704 -39.148 -6.279 1.00 65.94 129 GLY A N 1
ATOM 1023 C CA . GLY A 1 129 ? -9.296 -38.759 -6.223 1.00 65.94 129 GLY A CA 1
ATOM 1024 C C . GLY A 1 129 ? -8.942 -37.531 -7.055 1.00 65.94 129 GLY A C 1
ATOM 1025 O O . GLY A 1 129 ? -9.811 -36.791 -7.510 1.00 65.94 129 GLY A O 1
ATOM 1026 N N . MET A 1 130 ? -7.637 -37.332 -7.239 1.00 67.56 130 MET A N 1
ATOM 1027 C CA . MET A 1 130 ? -7.071 -36.289 -8.094 1.00 67.56 130 MET A CA 1
ATOM 1028 C C . MET A 1 130 ? -6.602 -36.896 -9.422 1.00 67.56 130 MET A C 1
ATOM 1030 O O . MET A 1 130 ? -5.853 -37.873 -9.408 1.00 67.56 130 MET A O 1
ATOM 1034 N N . LEU A 1 131 ? -6.988 -36.319 -10.556 1.00 63.25 131 LEU A N 1
ATOM 1035 C CA . LEU A 1 131 ? -6.426 -36.632 -11.873 1.00 63.25 131 LEU A CA 1
ATOM 1036 C C . LEU A 1 131 ? -5.401 -35.579 -12.250 1.00 63.25 131 LEU A C 1
ATOM 1038 O O . LEU A 1 131 ? -5.635 -34.409 -11.995 1.00 63.25 131 LEU A O 1
ATOM 1042 N N . SER A 1 132 ? -4.299 -35.975 -12.875 1.00 65.06 132 SER A N 1
ATOM 1043 C CA . SER A 1 132 ? -3.307 -35.049 -13.419 1.00 65.06 132 SER A CA 1
ATOM 1044 C C . SER A 1 132 ? -3.136 -35.241 -14.918 1.00 65.06 132 SER A C 1
ATOM 1046 O O . SER A 1 132 ? -3.287 -36.362 -15.403 1.00 65.06 132 SER A O 1
ATOM 1048 N N . ILE A 1 133 ? -2.792 -34.172 -15.636 1.00 66.94 133 ILE A N 1
ATOM 1049 C CA . ILE A 1 133 ? -2.538 -34.229 -17.081 1.00 66.94 133 ILE A CA 1
ATOM 1050 C C . ILE A 1 133 ? -1.254 -35.029 -17.338 1.00 66.94 133 ILE A C 1
ATOM 1052 O O . ILE A 1 133 ? -0.212 -34.764 -16.737 1.00 66.94 133 ILE A O 1
ATOM 1056 N N . ASP A 1 134 ? -1.332 -36.011 -18.233 1.00 67.31 134 ASP A N 1
ATOM 1057 C CA . ASP A 1 134 ? -0.185 -36.798 -18.685 1.00 67.31 134 ASP A CA 1
ATOM 1058 C C . ASP A 1 134 ? 0.474 -36.114 -19.891 1.00 67.31 134 ASP A C 1
ATOM 1060 O O . ASP A 1 134 ? 0.085 -36.317 -21.040 1.00 67.31 134 ASP A O 1
ATOM 1064 N N . SER A 1 135 ? 1.469 -35.267 -19.622 1.00 60.81 135 SER A N 1
ATOM 1065 C CA . SER A 1 135 ? 2.155 -34.459 -20.640 1.00 60.81 135 SER A CA 1
ATOM 1066 C C . SER A 1 135 ? 3.051 -35.257 -21.597 1.00 60.81 135 SER A C 1
ATOM 1068 O O . SER A 1 135 ? 3.598 -34.679 -22.535 1.00 60.81 135 SER A O 1
ATOM 1070 N N . GLN A 1 136 ? 3.212 -36.569 -21.388 1.00 63.22 136 GLN A N 1
ATOM 1071 C CA . GLN A 1 136 ? 4.001 -37.454 -22.256 1.00 63.22 136 GLN A CA 1
ATOM 1072 C C . GLN A 1 136 ? 3.130 -38.386 -23.107 1.00 63.22 136 GLN A C 1
ATOM 1074 O O . GLN A 1 136 ? 3.652 -39.283 -23.777 1.00 63.22 136 GLN A O 1
ATOM 1079 N N . SER A 1 137 ? 1.809 -38.193 -23.092 1.00 65.81 137 SER A N 1
ATOM 1080 C CA . SER A 1 137 ? 0.912 -39.030 -23.872 1.00 65.81 137 SER A CA 1
ATOM 1081 C C . SER A 1 137 ? 1.094 -38.835 -25.374 1.00 65.81 137 SER A C 1
ATOM 1083 O O . SER A 1 137 ? 1.214 -37.721 -25.874 1.00 65.81 137 SER A O 1
ATOM 1085 N N . THR A 1 138 ? 1.080 -39.947 -26.101 1.00 64.38 138 THR A N 1
ATOM 1086 C CA . THR A 1 138 ? 1.095 -39.995 -27.573 1.00 64.38 138 THR A CA 1
ATOM 1087 C C . THR A 1 138 ? -0.218 -40.550 -28.130 1.00 64.38 138 THR A C 1
ATOM 1089 O O . THR A 1 138 ? -0.304 -40.880 -29.312 1.00 64.38 138 THR A O 1
ATOM 1092 N N . MET A 1 139 ? -1.236 -40.700 -27.273 1.00 64.81 139 MET A N 1
ATOM 1093 C CA . MET A 1 139 ? -2.543 -41.227 -27.658 1.00 64.81 139 MET A CA 1
ATOM 1094 C C . MET A 1 139 ? -3.410 -40.109 -28.248 1.00 64.81 139 MET A C 1
ATOM 1096 O O . MET A 1 139 ? -3.419 -38.996 -27.734 1.00 64.81 139 MET A O 1
ATOM 1100 N N . ASN A 1 140 ? -4.135 -40.415 -29.326 1.00 57.94 140 ASN A N 1
ATOM 1101 C CA . ASN A 1 140 ? -5.002 -39.455 -30.025 1.00 57.94 140 ASN A CA 1
ATOM 1102 C C . ASN A 1 140 ? -6.420 -39.348 -29.428 1.00 57.94 140 ASN A C 1
ATOM 1104 O O . ASN A 1 140 ? -7.190 -38.511 -29.891 1.00 57.94 140 ASN A O 1
ATOM 1108 N N . ASP A 1 141 ? -6.758 -40.180 -28.438 1.00 63.69 141 ASP A N 1
ATOM 1109 C CA . ASP A 1 141 ? -8.088 -40.253 -27.823 1.00 63.69 141 ASP A CA 1
ATOM 1110 C C . ASP A 1 141 ? -8.048 -39.796 -26.357 1.00 63.69 141 ASP A C 1
ATOM 1112 O O . ASP A 1 141 ? -7.061 -40.032 -25.655 1.00 63.69 141 ASP A O 1
ATOM 1116 N N . ASP A 1 142 ? -9.143 -39.197 -25.879 1.00 71.94 142 ASP A N 1
ATOM 1117 C CA . ASP A 1 142 ? -9.308 -38.801 -24.477 1.00 71.94 142 ASP A CA 1
ATOM 1118 C C . ASP A 1 142 ? -9.350 -40.039 -23.565 1.00 71.94 142 ASP A C 1
ATOM 1120 O O . ASP A 1 142 ? -10.176 -40.939 -23.741 1.00 71.94 142 ASP A O 1
ATOM 1124 N N . TYR A 1 143 ? -8.480 -40.089 -22.552 1.00 74.06 143 TYR A N 1
ATOM 1125 C CA . TYR A 1 143 ? -8.434 -41.190 -21.587 1.00 74.06 143 TYR A CA 1
ATOM 1126 C C . TYR A 1 143 ? -8.247 -40.700 -20.153 1.00 74.06 143 TYR A C 1
ATOM 1128 O O . TYR A 1 143 ? -7.612 -39.683 -19.880 1.00 74.06 143 TYR A O 1
ATOM 1136 N N . ILE A 1 144 ? -8.762 -41.485 -19.206 1.00 74.25 144 ILE A N 1
ATOM 1137 C CA . ILE A 1 144 ? -8.577 -41.270 -17.772 1.00 74.25 144 ILE A CA 1
ATOM 1138 C C . ILE A 1 144 ? -8.001 -42.546 -17.166 1.00 74.25 144 ILE A C 1
ATOM 1140 O O . ILE A 1 144 ? -8.577 -43.627 -17.290 1.00 74.25 144 ILE A O 1
ATOM 1144 N N . LYS A 1 145 ? -6.859 -42.428 -16.481 1.00 78.31 145 LYS A N 1
ATOM 1145 C CA . LYS A 1 145 ? -6.228 -43.552 -15.780 1.00 78.31 145 LYS A CA 1
ATOM 1146 C C . LYS A 1 145 ? -6.494 -43.475 -14.280 1.00 78.31 145 LYS A C 1
ATOM 1148 O O . LYS A 1 145 ? -5.888 -42.674 -13.573 1.00 78.31 145 LYS A O 1
ATOM 1153 N N . VAL A 1 146 ? -7.349 -44.365 -13.787 1.00 77.25 146 VAL A N 1
ATOM 1154 C CA . VAL A 1 146 ? -7.683 -44.478 -12.360 1.00 77.25 146 VAL A CA 1
ATOM 1155 C C . VAL A 1 146 ? -6.756 -45.488 -11.669 1.00 77.25 146 VAL A C 1
ATOM 1157 O O . VAL A 1 146 ? -6.453 -46.553 -12.212 1.00 77.25 146 VAL A O 1
ATOM 1160 N N . ARG A 1 147 ? -6.270 -45.168 -10.461 1.00 72.50 147 ARG A N 1
ATOM 1161 C CA . ARG A 1 147 ? -5.470 -46.092 -9.631 1.00 72.50 147 ARG A CA 1
ATOM 1162 C C . ARG A 1 147 ? -6.385 -46.956 -8.765 1.00 72.50 147 ARG A C 1
ATOM 1164 O O . ARG A 1 147 ? -7.421 -46.489 -8.314 1.00 72.50 147 ARG A O 1
ATOM 1171 N N . LYS A 1 148 ? -5.956 -48.175 -8.415 1.00 73.38 148 LYS A N 1
ATOM 1172 C CA . LYS A 1 148 ? -6.728 -49.075 -7.530 1.00 73.38 148 LYS A CA 1
ATOM 1173 C C . LYS A 1 148 ? -7.105 -48.427 -6.189 1.00 73.38 148 LYS A C 1
ATOM 1175 O O . LYS A 1 148 ? -8.172 -48.706 -5.670 1.00 73.38 148 LYS A O 1
ATOM 1180 N N . SER A 1 149 ? -6.251 -47.550 -5.660 1.00 63.47 149 SER A N 1
ATOM 1181 C CA . SER A 1 149 ? -6.498 -46.807 -4.418 1.00 63.47 149 SER A CA 1
ATOM 1182 C C . SER A 1 149 ? -7.563 -45.714 -4.530 1.00 63.47 149 SER A C 1
ATOM 1184 O O . SER A 1 149 ? -7.930 -45.155 -3.512 1.00 63.47 149 SER A O 1
ATOM 1186 N N . MET A 1 150 ? -7.981 -45.349 -5.744 1.00 62.56 150 MET A N 1
ATOM 1187 C CA . MET A 1 150 ? -9.047 -44.374 -5.983 1.00 62.56 150 MET A CA 1
ATOM 1188 C C . MET A 1 150 ? -10.412 -45.047 -6.096 1.00 62.56 150 MET A C 1
ATOM 1190 O O . MET A 1 150 ? -11.406 -44.340 -6.098 1.00 62.56 150 MET A O 1
ATOM 1194 N N . MET A 1 151 ? -10.468 -46.377 -6.243 1.00 71.31 151 MET A N 1
ATOM 1195 C CA . MET A 1 151 ? -11.720 -47.119 -6.375 1.00 71.31 151 MET A CA 1
ATOM 1196 C C . MET A 1 151 ? -12.245 -47.480 -4.989 1.00 71.31 151 MET A C 1
ATOM 1198 O O . MET A 1 151 ? -11.685 -48.347 -4.319 1.00 71.31 151 MET A O 1
ATOM 1202 N N . GLU A 1 152 ? -13.329 -46.832 -4.583 1.00 59.16 152 GLU A N 1
ATOM 1203 C CA . GLU A 1 152 ? -13.988 -47.076 -3.300 1.00 59.16 152 GLU A CA 1
ATOM 1204 C C . GLU A 1 152 ? -15.025 -48.206 -3.421 1.00 59.16 152 GLU A C 1
ATOM 1206 O O . GLU A 1 152 ? -15.216 -48.989 -2.492 1.00 59.16 152 GLU A O 1
ATOM 1211 N N . PHE A 1 153 ? -15.673 -48.333 -4.585 1.00 65.50 153 PHE A N 1
ATOM 1212 C CA . PHE A 1 153 ? -16.608 -49.416 -4.908 1.00 65.50 153 PHE A CA 1
ATOM 1213 C C . PHE A 1 153 ? -16.734 -49.620 -6.428 1.00 65.50 153 PHE A C 1
ATOM 1215 O O . PHE A 1 153 ? -16.344 -48.762 -7.217 1.00 65.50 153 PHE A O 1
ATOM 1222 N N . ASN A 1 154 ? -17.275 -50.764 -6.859 1.00 69.50 154 ASN A N 1
ATOM 1223 C CA . ASN A 1 154 ? -17.518 -51.030 -8.282 1.00 69.50 154 ASN A CA 1
ATOM 1224 C C . ASN A 1 154 ? -18.812 -50.345 -8.746 1.00 69.50 154 ASN A C 1
ATOM 1226 O O . ASN A 1 154 ? -19.845 -50.475 -8.092 1.00 69.50 154 ASN A O 1
ATOM 1230 N N . SER A 1 155 ? -18.756 -49.662 -9.889 1.00 67.56 155 SER A N 1
ATOM 1231 C CA . SER A 1 155 ? -19.908 -49.063 -10.569 1.00 67.56 155 SER A CA 1
ATOM 1232 C C . SER A 1 155 ? -19.707 -49.152 -12.082 1.00 67.56 155 SER A C 1
ATOM 1234 O O . SER A 1 155 ? -18.579 -49.004 -12.556 1.00 67.56 155 SER A O 1
ATOM 1236 N N . ASP A 1 156 ? -20.793 -49.377 -12.822 1.00 71.94 156 ASP A N 1
ATOM 1237 C CA . ASP A 1 156 ? -20.794 -49.446 -14.291 1.00 71.94 156 ASP A CA 1
ATOM 1238 C C . ASP A 1 156 ? -21.078 -48.077 -14.945 1.00 71.94 156 ASP A C 1
ATOM 1240 O O . ASP A 1 156 ? -21.042 -47.951 -16.169 1.00 71.94 156 ASP A O 1
ATOM 1244 N N . ASP A 1 157 ? -21.336 -47.042 -14.139 1.00 66.50 157 ASP A N 1
ATOM 1245 C CA . ASP A 1 157 ? -21.581 -45.675 -14.602 1.00 66.50 157 ASP A CA 1
ATOM 1246 C C . ASP A 1 157 ? -20.276 -44.871 -14.660 1.00 66.50 157 ASP A C 1
ATOM 1248 O O . ASP A 1 157 ? -19.791 -44.378 -13.646 1.00 66.50 157 ASP A O 1
ATOM 1252 N N . TRP A 1 158 ? -19.699 -44.746 -15.855 1.00 68.50 158 TRP A N 1
ATOM 1253 C CA . TRP A 1 158 ? -18.435 -44.038 -16.100 1.00 68.50 158 TRP A CA 1
ATOM 1254 C C . TRP A 1 158 ? -18.615 -42.564 -16.483 1.00 68.50 158 TRP A C 1
ATOM 1256 O O . TRP A 1 158 ? -17.708 -41.951 -17.050 1.00 68.50 158 TRP A O 1
ATOM 1266 N N . THR A 1 159 ? -19.772 -41.978 -16.172 1.00 60.84 159 THR A N 1
ATOM 1267 C CA . THR A 1 159 ? -20.017 -40.551 -16.384 1.00 60.84 159 THR A CA 1
ATOM 1268 C C . THR A 1 159 ? -19.079 -39.718 -15.502 1.00 60.84 159 THR A C 1
ATOM 1270 O O . THR A 1 159 ? -18.974 -39.932 -14.294 1.00 60.84 159 THR A O 1
ATOM 1273 N N . LEU A 1 160 ? -18.358 -38.772 -16.112 1.00 56.81 160 LEU A N 1
ATOM 1274 C CA . LEU A 1 160 ? -17.509 -37.825 -15.388 1.00 56.81 160 LEU A CA 1
ATOM 1275 C C . LEU A 1 160 ? -18.393 -36.789 -14.689 1.00 56.81 160 LEU A C 1
ATOM 1277 O O . LEU A 1 160 ? -18.972 -35.921 -15.344 1.00 56.81 160 LEU A O 1
ATOM 1281 N N . GLU A 1 161 ? -18.456 -36.848 -13.361 1.00 51.72 161 GLU A N 1
ATOM 1282 C CA . GLU A 1 161 ? -19.171 -35.869 -12.551 1.00 51.72 161 GLU A CA 1
ATOM 1283 C C . GLU A 1 161 ? -18.184 -34.904 -11.890 1.00 51.72 161 GLU A C 1
ATOM 1285 O O . GLU A 1 161 ? -17.366 -35.265 -11.036 1.00 51.72 161 GLU A O 1
ATOM 1290 N N . ILE A 1 162 ? -18.275 -33.631 -12.273 1.00 53.38 162 ILE A N 1
ATOM 1291 C CA . IL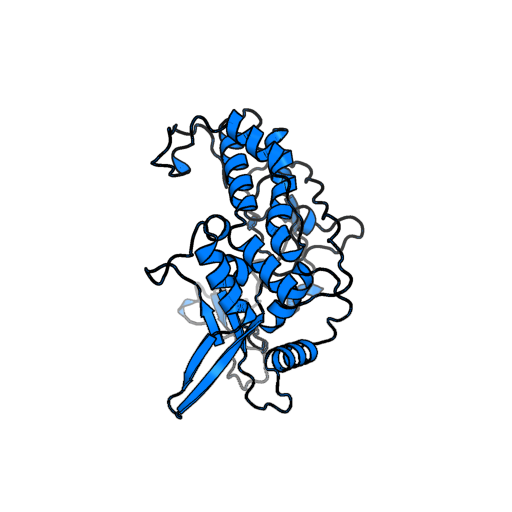E A 1 162 ? -17.582 -32.559 -11.562 1.00 53.38 162 ILE A CA 1
ATOM 1292 C C . ILE A 1 162 ? -18.396 -32.262 -10.299 1.00 53.38 162 ILE A C 1
ATOM 1294 O O . ILE A 1 162 ? -19.516 -31.758 -10.370 1.00 53.38 162 ILE A O 1
ATOM 1298 N N . VAL A 1 163 ? -17.831 -32.610 -9.140 1.00 41.09 163 VAL A N 1
ATOM 1299 C CA . VAL A 1 163 ? -18.513 -32.590 -7.831 1.00 41.09 163 VAL A CA 1
ATOM 1300 C C . VAL A 1 163 ? -18.920 -31.184 -7.383 1.00 41.09 163 VAL A C 1
ATOM 1302 O O . VAL A 1 163 ? -19.840 -31.051 -6.578 1.00 41.09 163 VAL A O 1
ATOM 1305 N N . ASP A 1 164 ? -18.281 -30.139 -7.906 1.00 38.06 164 ASP A N 1
ATOM 1306 C CA . ASP A 1 164 ? -18.610 -28.757 -7.570 1.00 38.06 164 ASP A CA 1
ATOM 1307 C C . ASP A 1 164 ? -18.514 -27.827 -8.790 1.00 38.06 164 ASP A C 1
ATOM 1309 O O . ASP A 1 164 ? -17.707 -28.039 -9.694 1.00 38.06 164 ASP A O 1
ATOM 1313 N N . HIS A 1 165 ? -19.363 -26.802 -8.822 1.00 42.62 165 HIS A N 1
ATOM 1314 C CA . HIS A 1 165 ? -19.343 -25.724 -9.811 1.00 42.62 165 HIS A CA 1
ATOM 1315 C C . HIS A 1 165 ? -19.946 -24.450 -9.212 1.00 42.62 165 HIS A C 1
ATOM 1317 O O . HIS A 1 165 ? -20.813 -24.485 -8.338 1.00 42.62 165 HIS A O 1
ATOM 1323 N N . SER A 1 166 ? -19.499 -23.303 -9.705 1.00 38.78 166 SER A N 1
ATOM 1324 C CA . SER A 1 166 ? -19.790 -21.991 -9.137 1.00 38.78 166 SER A CA 1
ATOM 1325 C C . SER A 1 166 ? -21.287 -21.635 -9.152 1.00 38.78 166 SER A C 1
ATOM 1327 O O . SER A 1 166 ? -21.963 -21.678 -10.179 1.00 38.78 166 SER A O 1
ATOM 1329 N N . ARG A 1 167 ? -21.809 -21.279 -7.972 1.00 43.34 167 ARG A N 1
ATOM 1330 C CA . ARG A 1 167 ? -23.172 -20.773 -7.724 1.00 43.34 167 ARG A CA 1
ATOM 1331 C C . ARG A 1 167 ? -23.098 -19.339 -7.199 1.00 43.34 167 ARG A C 1
ATOM 1333 O O . ARG A 1 167 ? -22.071 -18.966 -6.638 1.00 43.34 167 ARG A O 1
ATOM 1340 N N . LEU A 1 168 ? -24.201 -18.588 -7.332 1.00 47.09 168 LEU A N 1
ATOM 1341 C CA . LEU A 1 168 ? -24.389 -17.278 -6.694 1.00 47.09 168 LEU A CA 1
ATOM 1342 C C . LEU A 1 168 ? -24.173 -17.433 -5.189 1.00 47.09 168 LEU A C 1
ATOM 1344 O O . LEU A 1 168 ? -25.038 -17.937 -4.471 1.00 47.09 168 LEU A O 1
ATOM 1348 N N . ASN A 1 169 ? -22.990 -17.054 -4.733 1.00 62.84 169 ASN A N 1
ATOM 1349 C CA . ASN A 1 169 ? -22.634 -17.066 -3.331 1.00 62.84 169 ASN A CA 1
ATOM 1350 C C . ASN A 1 169 ? -22.271 -15.641 -2.947 1.00 62.84 169 ASN A C 1
ATOM 1352 O O . ASN A 1 169 ? -21.502 -14.962 -3.630 1.00 62.84 169 ASN A O 1
ATOM 1356 N N . GLU A 1 170 ? -22.861 -15.193 -1.848 1.00 79.88 170 GLU A N 1
ATOM 1357 C CA . GLU A 1 170 ? -22.418 -13.980 -1.190 1.00 79.88 170 GLU A CA 1
ATOM 1358 C C . GLU A 1 170 ? -20.961 -14.177 -0.765 1.00 79.88 170 GLU A C 1
ATOM 1360 O O . GLU A 1 170 ? -20.620 -15.173 -0.121 1.00 79.88 170 GLU A O 1
ATOM 1365 N N . VAL A 1 171 ? -20.105 -13.239 -1.155 1.00 88.50 171 VAL A N 1
ATOM 1366 C CA . VAL A 1 171 ? -18.693 -13.233 -0.788 1.00 88.50 171 VAL A CA 1
ATOM 1367 C C . VAL A 1 171 ? -18.351 -11.937 -0.082 1.00 88.50 171 VAL A C 1
ATOM 1369 O O . VAL A 1 171 ? -18.816 -10.851 -0.438 1.00 88.50 171 VAL A O 1
ATOM 1372 N N . LEU A 1 172 ? -17.518 -12.058 0.938 1.00 91.94 172 LEU A N 1
ATOM 1373 C CA . LEU A 1 172 ? -16.894 -10.939 1.610 1.00 91.94 172 LEU A CA 1
ATOM 1374 C C . LEU A 1 172 ? -15.511 -10.732 1.014 1.00 91.94 172 LEU A C 1
ATOM 1376 O O . LEU A 1 172 ? -14.756 -11.688 0.851 1.00 91.94 172 LEU A O 1
ATOM 1380 N N . VAL A 1 173 ? -15.190 -9.486 0.694 1.00 93.25 173 VAL A N 1
ATOM 1381 C CA . VAL A 1 173 ? -13.917 -9.100 0.094 1.00 93.25 173 VAL A CA 1
ATOM 1382 C C . VAL A 1 173 ? -13.358 -7.909 0.857 1.00 93.25 173 VAL A C 1
ATOM 1384 O O . VAL A 1 173 ? -14.052 -6.912 1.047 1.00 93.25 173 VAL A O 1
ATOM 1387 N N . THR A 1 174 ? -12.111 -8.005 1.304 1.00 94.44 174 THR A N 1
ATOM 1388 C CA . THR A 1 174 ? -11.363 -6.873 1.867 1.00 94.44 174 THR A CA 1
ATOM 1389 C C . THR A 1 174 ? -9.882 -6.974 1.502 1.00 94.44 174 THR A C 1
ATOM 1391 O O . THR A 1 174 ? -9.452 -7.940 0.870 1.00 94.44 174 THR A O 1
ATOM 1394 N N . LYS A 1 175 ? -9.093 -5.980 1.903 1.00 90.88 175 LYS A N 1
ATOM 1395 C CA . LYS A 1 175 ? -7.639 -5.933 1.750 1.00 90.88 175 LYS A CA 1
ATOM 1396 C C . LYS A 1 175 ? -6.999 -5.637 3.102 1.00 90.88 175 LYS A C 1
ATOM 1398 O O . LYS A 1 175 ? -7.532 -4.861 3.887 1.00 90.88 175 LYS A O 1
ATOM 1403 N N . ASN A 1 176 ? -5.844 -6.242 3.359 1.00 87.62 176 ASN A N 1
ATOM 1404 C CA . ASN A 1 176 ? -5.006 -5.899 4.504 1.00 87.62 176 ASN A CA 1
ATOM 1405 C C . ASN A 1 176 ? -3.994 -4.810 4.089 1.00 87.62 176 ASN A C 1
ATOM 1407 O O . ASN A 1 176 ? -3.302 -5.009 3.084 1.00 87.62 176 ASN A O 1
ATOM 1411 N N . PRO A 1 177 ? -3.854 -3.692 4.827 1.00 89.06 177 PRO A N 1
ATOM 1412 C CA . PRO A 1 177 ? -4.610 -3.291 6.026 1.00 89.06 177 PRO A CA 1
ATOM 1413 C C . PRO A 1 177 ? -6.024 -2.770 5.752 1.00 89.06 177 PRO A C 1
ATOM 1415 O O . PRO A 1 177 ? -6.228 -1.964 4.847 1.00 89.06 177 PRO A O 1
ATOM 1418 N N . CYS A 1 178 ? -6.975 -3.183 6.596 1.00 90.06 178 CYS A N 1
ATOM 1419 C CA . CYS A 1 178 ? -8.375 -2.752 6.564 1.00 90.06 178 CYS A CA 1
ATOM 1420 C C . CYS A 1 178 ? -8.628 -1.744 7.695 1.00 90.06 178 CYS A C 1
ATOM 1422 O O . CYS A 1 178 ? -8.933 -2.126 8.825 1.00 90.06 178 CYS A O 1
ATOM 1424 N N . LEU A 1 179 ? -8.479 -0.445 7.418 1.00 92.44 179 LEU A N 1
ATOM 1425 C CA . LEU A 1 179 ? -8.602 0.587 8.458 1.00 92.44 179 LEU A CA 1
ATOM 1426 C C . LEU A 1 179 ? -10.054 1.011 8.692 1.00 92.44 179 LEU A C 1
ATOM 1428 O O . LEU A 1 179 ? -10.393 1.451 9.789 1.00 92.44 179 LEU A O 1
ATOM 1432 N N . TYR A 1 180 ? -10.931 0.870 7.700 1.00 93.81 180 TYR A N 1
ATOM 1433 C CA . TYR A 1 180 ? -12.312 1.301 7.828 1.00 93.81 180 TYR A CA 1
ATOM 1434 C C . TYR A 1 180 ? -13.297 0.155 7.618 1.00 93.81 180 TYR A C 1
ATOM 1436 O O . TYR A 1 180 ? -13.164 -0.654 6.709 1.00 93.81 180 TYR A O 1
ATOM 1444 N N . SER A 1 181 ? -14.364 0.123 8.422 1.00 90.88 181 SER A N 1
ATOM 1445 C CA . SER A 1 181 ? -15.397 -0.923 8.322 1.00 90.88 181 SER A CA 1
ATOM 1446 C C . SER A 1 181 ? -16.063 -1.000 6.940 1.00 90.88 181 SER A C 1
ATOM 1448 O O . SER A 1 181 ? -16.613 -2.038 6.586 1.00 90.88 181 SER A O 1
ATOM 1450 N N . GLY A 1 182 ? -16.050 0.092 6.167 1.00 91.69 182 GLY A N 1
ATOM 1451 C CA . GLY A 1 182 ? -16.572 0.116 4.798 1.00 91.69 182 GLY A CA 1
ATOM 1452 C C . GLY A 1 182 ? -15.650 -0.502 3.742 1.00 91.69 182 GLY A C 1
ATOM 1453 O O . GLY A 1 182 ? -16.090 -0.668 2.606 1.00 91.69 182 GLY A O 1
ATOM 1454 N N . ASP A 1 183 ? -14.410 -0.852 4.101 1.00 93.12 183 ASP A N 1
ATOM 1455 C CA . ASP A 1 183 ? -13.476 -1.562 3.216 1.00 93.12 183 ASP A CA 1
ATOM 1456 C C . ASP A 1 183 ? -13.843 -3.042 3.065 1.00 93.12 183 ASP A C 1
ATOM 1458 O O . ASP A 1 183 ? -13.520 -3.655 2.050 1.00 93.12 183 ASP A O 1
ATOM 1462 N N . LEU A 1 184 ? -14.572 -3.608 4.036 1.00 93.56 184 LEU A N 1
ATOM 1463 C CA . LEU A 1 184 ? -15.174 -4.930 3.911 1.00 93.56 184 LEU A CA 1
ATOM 1464 C C . LEU A 1 184 ? -16.412 -4.846 3.016 1.00 93.56 184 LEU A C 1
ATOM 1466 O O . LEU A 1 184 ? -17.470 -4.339 3.401 1.00 93.56 184 LEU A O 1
ATOM 1470 N N . ARG A 1 185 ? -16.286 -5.386 1.809 1.00 92.88 185 ARG A N 1
ATOM 1471 C CA . ARG A 1 185 ? -17.341 -5.387 0.804 1.00 92.88 185 ARG A CA 1
ATOM 1472 C C . ARG A 1 185 ? -18.041 -6.726 0.763 1.00 92.88 185 ARG A C 1
ATOM 1474 O O . ARG A 1 185 ? -17.413 -7.774 0.726 1.00 92.88 185 ARG A O 1
ATOM 1481 N N . ARG A 1 186 ? -19.367 -6.664 0.722 1.00 90.56 186 ARG A N 1
ATOM 1482 C CA . ARG A 1 186 ? -20.225 -7.805 0.429 1.00 90.56 186 ARG A CA 1
ATOM 1483 C C . ARG A 1 186 ? -20.615 -7.742 -1.033 1.00 90.56 186 ARG A C 1
ATOM 1485 O O . ARG A 1 186 ? -21.259 -6.776 -1.444 1.00 90.56 186 ARG A O 1
ATOM 1492 N N . LEU A 1 187 ? -20.164 -8.725 -1.793 1.00 90.06 187 LEU A N 1
ATOM 1493 C CA . LEU A 1 187 ? -20.354 -8.833 -3.232 1.00 90.06 187 LEU A CA 1
ATOM 1494 C C . LEU A 1 187 ? -21.039 -10.162 -3.556 1.00 90.06 187 LEU A C 1
ATOM 1496 O O . LEU A 1 187 ? -21.110 -11.066 -2.725 1.00 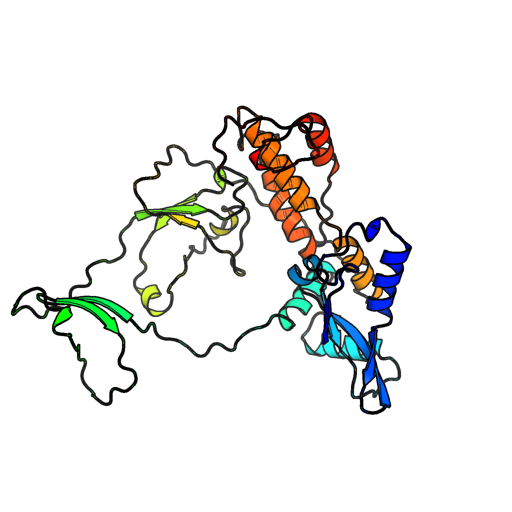90.06 187 LEU A O 1
ATOM 1500 N N . GLU A 1 188 ? -21.547 -10.270 -4.774 1.00 86.25 188 GLU A N 1
ATOM 1501 C CA . GLU A 1 188 ? -22.114 -11.504 -5.301 1.00 86.25 188 GLU A CA 1
ATOM 1502 C C . GLU A 1 188 ? -21.101 -12.140 -6.252 1.00 86.25 188 GLU A C 1
ATOM 1504 O O . GLU A 1 188 ? -20.704 -11.526 -7.245 1.00 86.25 188 GLU A O 1
ATOM 1509 N N . ALA A 1 189 ? -20.649 -13.355 -5.936 1.00 84.06 189 ALA A N 1
ATOM 1510 C CA . ALA A 1 189 ? -19.804 -14.115 -6.844 1.00 84.06 189 ALA A CA 1
ATOM 1511 C C . ALA A 1 189 ? -20.668 -14.687 -7.972 1.00 84.06 189 ALA A C 1
ATOM 1513 O O . ALA A 1 189 ? -21.531 -15.537 -7.742 1.00 84.06 189 ALA A O 1
ATOM 1514 N N . VAL A 1 190 ? -20.422 -14.209 -9.190 1.00 80.19 190 VAL A N 1
ATOM 1515 C CA . VAL A 1 190 ? -21.112 -14.649 -10.403 1.00 80.19 190 VAL A CA 1
ATOM 1516 C C . VAL A 1 190 ? -20.137 -15.431 -11.264 1.00 80.19 190 VAL A C 1
ATOM 1518 O O . VAL A 1 190 ? -19.064 -14.945 -11.614 1.00 80.19 190 VAL A O 1
ATOM 1521 N N . ASP A 1 191 ? -20.533 -16.644 -11.627 1.00 76.44 191 ASP A N 1
ATOM 1522 C CA . ASP A 1 191 ? -19.799 -17.438 -12.598 1.00 76.44 191 ASP A CA 1
ATOM 1523 C C . ASP A 1 191 ? -20.038 -16.912 -14.009 1.00 76.44 191 ASP A C 1
ATOM 1525 O O . ASP A 1 191 ? -21.184 -16.792 -14.451 1.00 76.44 191 ASP A O 1
ATOM 1529 N N . ILE A 1 192 ? -18.957 -16.648 -14.734 1.00 77.25 192 ILE A N 1
ATOM 1530 C CA . ILE A 1 192 ? -19.012 -16.289 -16.146 1.00 77.25 192 ILE A CA 1
ATOM 1531 C C . ILE A 1 192 ? -18.317 -17.413 -16.922 1.00 77.25 192 ILE A C 1
ATOM 1533 O O . ILE A 1 192 ? -17.089 -17.401 -17.039 1.00 77.25 192 ILE A O 1
ATOM 1537 N N . PRO A 1 193 ? -19.072 -18.379 -17.492 1.00 79.50 193 PRO A N 1
ATOM 1538 C CA . PRO A 1 193 ? -18.496 -19.567 -18.122 1.00 79.50 193 PRO A CA 1
ATOM 1539 C C . PRO A 1 193 ? -17.457 -19.272 -19.207 1.00 79.50 193 PRO A C 1
ATOM 1541 O O . PRO A 1 193 ? -16.513 -20.037 -19.379 1.00 79.50 193 PRO A O 1
ATOM 1544 N N . THR A 1 194 ? -17.592 -18.144 -19.908 1.00 82.62 194 THR A N 1
ATOM 1545 C CA . THR A 1 194 ? -16.658 -17.714 -20.957 1.00 82.62 194 THR A CA 1
ATOM 1546 C C . THR A 1 194 ? -15.288 -17.282 -20.428 1.00 82.62 194 THR A C 1
ATOM 1548 O O . THR A 1 194 ? -14.349 -17.220 -21.213 1.00 82.62 194 THR A O 1
ATOM 1551 N N . LEU A 1 195 ? -15.152 -16.981 -19.130 1.00 75.69 195 LEU A N 1
ATOM 1552 C CA . LEU A 1 195 ? -13.874 -16.609 -18.508 1.00 75.69 195 LEU A CA 1
ATOM 1553 C C . LEU A 1 195 ? -13.094 -17.817 -17.977 1.00 75.69 195 LEU A C 1
ATOM 1555 O O . LEU A 1 195 ? -11.871 -17.744 -17.887 1.00 75.69 195 LEU A O 1
ATOM 1559 N N . ARG A 1 196 ? -13.776 -18.932 -17.678 1.00 77.62 196 ARG A N 1
ATOM 1560 C CA . ARG A 1 196 ? -13.176 -20.125 -17.057 1.00 77.62 196 ARG A CA 1
ATOM 1561 C C . ARG A 1 196 ? -11.942 -20.679 -17.784 1.00 77.62 196 ARG A C 1
ATOM 1563 O O . ARG A 1 196 ? -11.042 -21.125 -17.093 1.00 77.62 196 ARG A O 1
ATOM 1570 N N . PRO A 1 197 ? -11.842 -20.688 -19.129 1.00 79.19 197 PRO A N 1
ATOM 1571 C CA . PRO A 1 197 ? -10.638 -21.204 -19.785 1.00 79.19 197 PRO A CA 1
ATOM 1572 C C . PRO A 1 197 ? -9.405 -20.310 -19.595 1.00 79.19 197 PRO A C 1
ATOM 1574 O O . PRO A 1 197 ? -8.286 -20.803 -19.674 1.00 79.19 197 PRO A O 1
ATOM 1577 N N . PHE A 1 198 ? -9.604 -19.011 -19.352 1.00 75.06 198 PHE A N 1
ATOM 1578 C CA . PHE A 1 198 ? -8.550 -17.994 -19.420 1.00 75.06 198 PHE A CA 1
ATOM 1579 C C . PHE A 1 198 ? -8.125 -17.457 -18.054 1.00 75.06 198 PHE A C 1
ATOM 1581 O O . PHE A 1 198 ? -7.015 -16.949 -17.923 1.00 75.06 198 PHE A O 1
ATOM 1588 N N . ILE A 1 199 ? -9.012 -17.513 -17.058 1.00 72.38 199 ILE A N 1
ATOM 1589 C CA . ILE A 1 199 ? -8.827 -16.848 -15.771 1.00 72.38 199 ILE A CA 1
ATOM 1590 C C . ILE A 1 199 ? -8.952 -17.868 -14.639 1.00 72.38 199 ILE A C 1
ATOM 1592 O O . ILE A 1 199 ? -10.019 -18.445 -14.438 1.00 72.38 199 ILE A O 1
ATOM 1596 N N . HIS A 1 200 ? -7.865 -18.038 -13.885 1.00 72.19 200 HIS A N 1
ATOM 1597 C CA . HIS A 1 200 ? -7.750 -18.951 -12.744 1.00 72.19 200 HIS A CA 1
ATOM 1598 C C . HIS A 1 200 ? -7.061 -18.241 -11.575 1.00 72.19 200 HIS A C 1
ATOM 1600 O O . HIS A 1 200 ? -6.329 -17.274 -11.787 1.00 72.19 200 HIS A O 1
ATOM 1606 N N . ASP A 1 201 ? -7.302 -18.718 -10.352 1.00 75.56 201 ASP A N 1
ATOM 1607 C CA . ASP A 1 201 ? -6.631 -18.278 -9.115 1.00 75.56 201 ASP A CA 1
ATOM 1608 C C . ASP A 1 201 ? -6.652 -16.764 -8.840 1.00 75.56 201 ASP A C 1
ATOM 1610 O O . ASP A 1 201 ? -5.799 -16.221 -8.134 1.00 75.56 201 ASP A O 1
ATOM 1614 N N . CYS A 1 202 ? -7.650 -16.056 -9.364 1.00 78.50 202 CYS A N 1
ATOM 1615 C CA . CYS A 1 202 ? -7.833 -14.636 -9.107 1.00 78.50 202 CYS A CA 1
ATOM 1616 C C . CYS A 1 202 ? -9.312 -14.252 -9.025 1.00 78.50 202 CYS A C 1
ATOM 1618 O O . CYS A 1 202 ? -10.205 -14.969 -9.479 1.00 78.50 202 CYS A O 1
ATOM 1620 N N . ILE A 1 203 ? -9.565 -13.094 -8.414 1.00 80.81 203 ILE A N 1
ATOM 1621 C CA . ILE A 1 203 ? -10.883 -12.466 -8.391 1.00 80.81 203 ILE A CA 1
ATOM 1622 C C . ILE A 1 203 ? -10.986 -11.468 -9.545 1.00 80.81 203 ILE A C 1
ATOM 1624 O O . ILE A 1 203 ? -10.105 -10.632 -9.740 1.00 80.81 203 ILE A O 1
ATOM 1628 N N . VAL A 1 204 ? -12.081 -11.541 -10.302 1.00 84.75 204 VAL A N 1
ATOM 1629 C CA . VAL A 1 204 ? -12.369 -10.607 -11.394 1.00 84.75 204 VAL A CA 1
ATOM 1630 C C . VAL A 1 204 ? -13.442 -9.633 -10.939 1.00 84.75 204 VAL A C 1
ATOM 1632 O O . VAL A 1 204 ? -14.560 -10.035 -10.622 1.00 84.75 204 VAL A O 1
ATOM 1635 N N . PHE A 1 205 ? -13.116 -8.343 -10.934 1.00 86.25 205 PHE A N 1
ATOM 1636 C CA . PHE A 1 205 ? -14.105 -7.297 -10.698 1.00 86.25 205 PHE A CA 1
ATOM 1637 C C . PHE A 1 205 ? -14.723 -6.817 -12.019 1.00 86.25 205 PHE A C 1
ATOM 1639 O O . PHE A 1 205 ? -14.018 -6.714 -13.026 1.00 86.25 205 PHE A O 1
ATOM 1646 N N . PRO A 1 206 ? -16.023 -6.478 -12.033 1.00 84.50 206 PRO A N 1
ATOM 1647 C CA . PRO A 1 206 ? -16.654 -5.852 -13.184 1.00 84.50 206 PRO A CA 1
ATOM 1648 C C . PRO A 1 206 ? -16.042 -4.475 -13.471 1.00 84.50 206 PRO A C 1
ATOM 1650 O O . PRO A 1 206 ? -15.691 -3.719 -12.561 1.00 84.50 206 PRO A O 1
ATOM 1653 N N . VAL A 1 207 ? -15.981 -4.118 -14.754 1.00 80.38 207 VAL A N 1
ATOM 1654 C CA . VAL A 1 207 ? -15.633 -2.762 -15.190 1.00 80.38 207 VAL A CA 1
ATOM 1655 C C . VAL A 1 207 ? -16.902 -1.912 -15.141 1.00 80.38 207 VAL A C 1
ATOM 1657 O O . VAL A 1 207 ? -17.779 -2.050 -15.990 1.00 80.38 207 VAL A O 1
ATOM 1660 N N . VAL A 1 208 ? -17.016 -1.057 -14.124 1.00 76.31 208 VAL A N 1
ATOM 1661 C CA . VAL A 1 208 ? -18.164 -0.157 -13.920 1.00 76.31 208 VAL A CA 1
ATOM 1662 C C . VAL A 1 208 ? -17.718 1.289 -14.142 1.00 76.31 208 VAL A C 1
ATOM 1664 O O . VAL A 1 208 ? -16.653 1.680 -13.671 1.00 76.31 208 VAL A O 1
ATOM 1667 N N . GLU A 1 209 ? -18.525 2.096 -14.840 1.00 58.25 209 GLU A N 1
ATOM 1668 C CA . GLU A 1 209 ? -18.141 3.458 -15.263 1.00 58.25 209 GLU A CA 1
ATOM 1669 C C . GLU A 1 209 ? -17.981 4.472 -14.116 1.00 58.25 209 GLU A C 1
ATOM 1671 O O . GLU A 1 209 ? -17.298 5.479 -14.285 1.00 58.25 209 GLU A O 1
ATOM 1676 N N . SER A 1 210 ? -18.596 4.241 -12.951 1.00 78.88 210 SER A N 1
ATOM 1677 C CA . SER A 1 210 ? -18.589 5.207 -11.844 1.00 78.88 210 SER A CA 1
ATOM 1678 C C . SER A 1 210 ? -17.395 5.032 -10.903 1.00 78.88 210 SER A C 1
ATOM 1680 O O . SER A 1 210 ? -16.601 5.954 -10.720 1.00 78.88 210 SER A O 1
ATOM 1682 N N . ARG A 1 211 ? -17.281 3.859 -10.272 1.00 86.12 211 ARG A N 1
ATOM 1683 C CA . ARG A 1 211 ? -16.259 3.545 -9.272 1.00 86.12 211 ARG A CA 1
ATOM 1684 C C . ARG A 1 211 ? -15.987 2.034 -9.244 1.00 86.12 211 ARG A C 1
ATOM 1686 O O . ARG A 1 211 ? -16.902 1.279 -8.919 1.00 86.12 211 ARG A O 1
ATOM 1693 N N . PRO A 1 212 ? -14.759 1.580 -9.548 1.00 88.31 212 PRO A N 1
ATOM 1694 C CA . PRO A 1 212 ? -14.394 0.166 -9.463 1.00 88.31 212 PRO A CA 1
ATOM 1695 C C . PRO A 1 212 ? -14.477 -0.379 -8.031 1.00 88.31 212 PRO A C 1
ATOM 1697 O O . PRO A 1 212 ? -14.089 0.318 -7.093 1.00 88.31 212 PRO A O 1
ATOM 1700 N N . HIS A 1 213 ? -14.893 -1.641 -7.863 1.00 90.75 213 HIS A N 1
ATOM 1701 C CA . HIS A 1 213 ? -14.944 -2.301 -6.548 1.00 90.75 213 HIS A CA 1
ATOM 1702 C C . HIS A 1 213 ? -13.577 -2.381 -5.857 1.00 90.75 213 HIS A C 1
ATOM 1704 O O . HIS A 1 213 ? -13.517 -2.228 -4.641 1.00 90.75 213 HIS A O 1
ATOM 1710 N N . SER A 1 214 ? -12.485 -2.531 -6.613 1.00 87.94 214 SER A N 1
ATOM 1711 C CA . SER A 1 214 ? -11.123 -2.462 -6.064 1.00 87.94 214 SER A CA 1
ATOM 1712 C C . SER A 1 214 ? -10.893 -1.149 -5.310 1.00 87.94 214 SER A C 1
ATOM 1714 O O . SER A 1 214 ? -10.499 -1.150 -4.151 1.00 87.94 214 SER A O 1
ATOM 1716 N N . ASN A 1 215 ? -11.276 -0.015 -5.902 1.00 89.88 215 ASN A N 1
ATOM 1717 C CA . ASN A 1 215 ? -11.131 1.289 -5.260 1.00 89.88 215 ASN A CA 1
ATOM 1718 C C . ASN A 1 215 ? -12.047 1.463 -4.036 1.00 89.88 215 ASN A C 1
ATOM 1720 O O . ASN A 1 215 ? -11.761 2.283 -3.167 1.00 89.88 215 ASN A O 1
ATOM 1724 N N . GLU A 1 216 ? -13.162 0.740 -3.951 1.00 92.06 216 GLU A N 1
ATOM 1725 C CA . GLU A 1 216 ? -14.015 0.750 -2.759 1.00 92.06 216 GLU A CA 1
ATOM 1726 C C . GLU A 1 216 ? -13.379 0.028 -1.565 1.00 92.06 216 GLU A C 1
ATOM 1728 O O . GLU A 1 216 ? -13.785 0.279 -0.434 1.00 92.06 216 GLU A O 1
ATOM 1733 N N . ILE A 1 217 ? -12.387 -0.829 -1.809 1.00 92.56 217 ILE A N 1
ATOM 1734 C CA . ILE A 1 217 ? -11.697 -1.635 -0.804 1.00 92.56 217 ILE A CA 1
ATOM 1735 C C . ILE A 1 217 ? -10.359 -0.957 -0.486 1.00 92.56 217 ILE A C 1
ATOM 1737 O O . ILE A 1 217 ? -9.374 -1.141 -1.198 1.00 92.56 217 ILE A O 1
ATOM 1741 N N . ALA A 1 218 ? -10.321 -0.127 0.563 1.00 89.94 218 ALA A N 1
ATOM 1742 C CA . ALA A 1 218 ? -9.107 0.553 1.037 1.00 89.94 218 ALA A CA 1
ATOM 1743 C C . ALA A 1 218 ? -8.348 1.377 -0.036 1.00 89.94 218 ALA A C 1
ATOM 1745 O O . ALA A 1 218 ? -7.138 1.582 0.066 1.00 89.94 218 ALA A O 1
ATOM 1746 N N . GLY A 1 219 ? -9.042 1.840 -1.084 1.00 87.75 219 GLY A N 1
ATOM 1747 C CA . GLY A 1 219 ? -8.441 2.597 -2.187 1.00 87.75 219 GLY A CA 1
ATOM 1748 C C . GLY A 1 219 ? -7.552 1.761 -3.114 1.00 87.75 219 GLY A C 1
ATOM 1749 O O . GLY A 1 219 ? -6.710 2.331 -3.801 1.00 87.75 219 GLY A O 1
ATOM 1750 N N . SER A 1 220 ? -7.730 0.438 -3.120 1.00 84.94 220 SER A N 1
ATOM 1751 C CA . SER A 1 220 ? -6.935 -0.526 -3.882 1.00 84.94 220 SER A CA 1
ATOM 1752 C C . SER A 1 220 ? -7.048 -0.341 -5.401 1.00 84.94 220 SER A C 1
ATOM 1754 O O . SER A 1 220 ? -8.057 0.144 -5.932 1.00 84.94 220 SER A O 1
ATOM 1756 N N . ASP A 1 221 ? -5.993 -0.739 -6.109 1.00 77.75 221 ASP A N 1
ATOM 1757 C CA . ASP A 1 221 ? -5.972 -0.838 -7.563 1.00 77.75 221 ASP A CA 1
ATOM 1758 C C . ASP A 1 221 ? -5.749 -2.298 -8.008 1.00 77.75 221 ASP A C 1
ATOM 1760 O O . ASP A 1 221 ? -5.962 -3.238 -7.242 1.00 77.75 221 ASP A O 1
ATOM 1764 N N . LEU A 1 222 ? -5.449 -2.502 -9.291 1.00 74.94 222 LEU A N 1
ATOM 1765 C CA . LEU A 1 222 ? -5.219 -3.825 -9.879 1.00 74.94 222 LEU A CA 1
ATOM 1766 C C . LEU A 1 222 ? -3.773 -3.956 -10.389 1.00 74.94 222 LEU A C 1
ATOM 1768 O O . LEU A 1 222 ? -3.542 -4.568 -11.430 1.00 74.94 222 LEU A O 1
ATOM 1772 N N . ASP A 1 223 ? -2.800 -3.354 -9.688 1.00 69.50 223 ASP A N 1
ATOM 1773 C CA . ASP A 1 223 ? -1.368 -3.419 -10.032 1.00 69.50 223 ASP A CA 1
ATOM 1774 C C . ASP A 1 223 ? -0.602 -4.584 -9.362 1.00 69.50 223 ASP A C 1
ATOM 1776 O O . ASP A 1 223 ? 0.605 -4.735 -9.566 1.00 69.50 223 ASP A O 1
ATOM 1780 N N . GLY A 1 224 ? -1.321 -5.442 -8.625 1.00 67.31 224 GLY A N 1
ATOM 1781 C CA . GLY A 1 224 ? -0.775 -6.585 -7.881 1.00 67.31 224 GLY A CA 1
ATOM 1782 C C . GLY A 1 224 ? -1.410 -6.813 -6.505 1.00 67.31 224 GLY A C 1
ATOM 1783 O O . GLY A 1 224 ? -0.965 -7.690 -5.764 1.00 67.31 224 GLY A O 1
ATOM 1784 N N . ASP A 1 225 ? -2.430 -6.030 -6.150 1.00 79.06 225 ASP A N 1
ATOM 1785 C CA . ASP A 1 225 ? -3.130 -6.142 -4.876 1.00 79.06 225 ASP A CA 1
ATOM 1786 C C . ASP A 1 225 ? -3.794 -7.511 -4.672 1.00 79.06 225 ASP A C 1
ATOM 1788 O O . ASP A 1 225 ? -4.465 -8.057 -5.550 1.00 79.06 225 ASP A O 1
ATOM 1792 N N . GLN A 1 226 ? -3.626 -8.045 -3.462 1.00 84.25 226 GLN A N 1
ATOM 1793 C CA . GLN A 1 226 ? -4.255 -9.282 -3.020 1.00 84.25 226 GLN A CA 1
ATOM 1794 C C . GLN A 1 226 ? -5.426 -8.982 -2.094 1.00 84.25 226 GLN A C 1
ATOM 1796 O O . GLN A 1 226 ? -5.357 -8.107 -1.227 1.00 84.25 226 GLN A O 1
ATOM 1801 N N . TYR A 1 227 ? -6.489 -9.760 -2.264 1.00 88.31 227 TYR A N 1
ATOM 1802 C CA . TYR A 1 227 ? -7.724 -9.608 -1.516 1.00 88.31 227 TYR A CA 1
ATOM 1803 C C . TYR A 1 227 ? -7.941 -10.815 -0.619 1.00 88.31 227 TYR A C 1
ATOM 1805 O O . TYR A 1 227 ? -7.733 -11.961 -1.020 1.00 88.31 227 TYR A O 1
ATOM 1813 N N . TRP A 1 228 ? -8.412 -10.551 0.592 1.00 92.50 228 TRP A N 1
ATOM 1814 C CA . TRP A 1 228 ? -9.015 -11.579 1.415 1.00 92.50 228 TRP A CA 1
ATOM 1815 C C . TRP A 1 228 ? -10.444 -11.790 0.929 1.00 92.50 228 TRP A C 1
ATOM 1817 O O . TRP A 1 228 ? -11.259 -10.867 0.990 1.00 92.50 228 TRP A O 1
ATOM 1827 N N . VAL A 1 229 ? -10.724 -12.990 0.426 1.00 89.69 229 VAL A N 1
ATOM 1828 C CA . VAL A 1 229 ? -12.038 -13.389 -0.079 1.00 89.69 229 VAL A CA 1
ATOM 1829 C C . VAL A 1 229 ? -12.574 -14.501 0.808 1.00 89.69 229 VAL A C 1
ATOM 1831 O O . VAL A 1 229 ? -11.893 -15.499 1.037 1.00 89.69 229 VAL A O 1
ATOM 1834 N N . TYR A 1 230 ? -13.797 -14.339 1.301 1.00 88.38 230 TYR A N 1
ATOM 1835 C CA . TYR A 1 230 ? -14.441 -15.301 2.183 1.00 88.38 230 TYR A CA 1
ATOM 1836 C C . TYR A 1 230 ? -15.875 -15.579 1.739 1.00 88.38 230 TYR A C 1
ATOM 1838 O O . TYR A 1 230 ? -16.676 -14.664 1.570 1.00 88.38 230 TYR A O 1
ATOM 1846 N N . TRP A 1 231 ? -16.197 -16.860 1.577 1.00 84.06 231 TRP A N 1
ATOM 1847 C CA . TRP A 1 231 ? -17.503 -17.366 1.128 1.00 84.06 231 TRP A CA 1
ATOM 1848 C C . TRP A 1 231 ? -18.127 -18.356 2.127 1.00 84.06 231 TRP A C 1
ATOM 1850 O O . TRP A 1 231 ? -19.091 -19.054 1.808 1.00 84.06 231 TRP A O 1
ATOM 1860 N N . GLY A 1 232 ? -17.551 -18.466 3.329 1.00 77.44 232 GLY A N 1
ATOM 1861 C CA . GLY A 1 232 ? -18.071 -19.327 4.387 1.00 77.44 232 GLY A CA 1
ATOM 1862 C C . GLY A 1 232 ? -19.351 -18.766 5.010 1.00 77.44 232 GLY A C 1
ATOM 1863 O O . GLY A 1 232 ? -19.677 -17.588 4.875 1.00 77.44 232 GLY A O 1
ATOM 1864 N N . LYS A 1 233 ? -20.104 -19.620 5.708 1.00 76.69 233 LYS A N 1
ATOM 1865 C CA . LYS A 1 233 ? -21.369 -19.230 6.369 1.00 76.69 233 LYS A CA 1
ATOM 1866 C C . LYS A 1 233 ? -21.187 -18.915 7.854 1.00 76.69 233 LYS A C 1
ATOM 1868 O O . LYS A 1 233 ? -22.146 -18.536 8.530 1.00 76.69 233 LYS A O 1
ATOM 1873 N N . GLU A 1 234 ? -19.979 -19.120 8.372 1.00 81.44 234 GLU A N 1
ATOM 1874 C CA . GLU A 1 234 ? -19.653 -18.990 9.789 1.00 81.44 234 GLU A CA 1
ATOM 1875 C C . GLU A 1 234 ? -19.568 -17.515 10.199 1.00 81.44 234 GLU A C 1
ATOM 1877 O O . GLU A 1 234 ? -20.055 -17.137 11.267 1.00 81.44 234 GLU A O 1
ATOM 1882 N N . LEU A 1 235 ? -19.008 -16.665 9.332 1.00 77.12 235 LEU A N 1
ATOM 1883 C CA . LEU A 1 235 ? -18.904 -15.232 9.567 1.00 77.12 235 LEU A CA 1
ATOM 1884 C C . LEU A 1 235 ? -20.195 -14.522 9.147 1.00 77.12 235 LEU A C 1
ATOM 1886 O O . LEU A 1 235 ? -20.464 -14.303 7.968 1.00 77.12 235 LEU A O 1
ATOM 1890 N N . LYS A 1 236 ? -20.998 -14.124 10.134 1.00 77.12 236 LYS A N 1
ATOM 1891 C CA . LYS A 1 236 ? -22.241 -13.376 9.907 1.00 77.12 236 LYS A CA 1
ATOM 1892 C C . LYS A 1 236 ? -21.989 -11.876 9.989 1.00 77.12 236 LYS A C 1
ATOM 1894 O O . LYS A 1 236 ? -21.844 -11.323 11.079 1.00 77.12 236 LYS A O 1
ATOM 1899 N N . VAL A 1 237 ? -21.984 -11.204 8.840 1.00 81.31 237 VAL A N 1
ATOM 1900 C CA . VAL A 1 237 ? -21.876 -9.742 8.778 1.00 81.31 237 VAL A CA 1
ATOM 1901 C C . VAL A 1 237 ? -23.266 -9.118 8.833 1.00 81.31 237 VAL A C 1
ATOM 1903 O O . VAL A 1 237 ? -24.012 -9.107 7.858 1.00 81.31 237 VAL A O 1
ATOM 1906 N N . ASN A 1 238 ? -23.612 -8.566 9.995 1.00 80.81 238 ASN A N 1
ATOM 1907 C CA . ASN A 1 238 ? -24.935 -7.977 10.229 1.00 80.81 238 ASN A CA 1
ATOM 1908 C C . ASN A 1 238 ? -25.126 -6.621 9.534 1.00 80.81 238 ASN A C 1
ATOM 1910 O O . ASN A 1 238 ? -26.258 -6.193 9.312 1.00 80.81 238 ASN A O 1
ATOM 1914 N N . LYS A 1 239 ? -24.033 -5.912 9.231 1.00 86.44 239 LYS A N 1
ATOM 1915 C CA . LYS A 1 239 ? -24.079 -4.562 8.669 1.00 86.44 239 LYS A CA 1
ATOM 1916 C C . LYS A 1 239 ? -22.894 -4.314 7.746 1.00 86.44 239 LYS A C 1
ATOM 1918 O O . LYS A 1 239 ? -21.753 -4.461 8.166 1.00 86.44 239 LYS A O 1
ATOM 1923 N N . ILE A 1 240 ? -23.189 -3.873 6.525 1.00 88.44 240 ILE A N 1
ATOM 1924 C CA . ILE A 1 240 ? -22.201 -3.356 5.574 1.00 88.44 240 ILE A CA 1
ATOM 1925 C C . ILE A 1 240 ? -22.252 -1.834 5.607 1.00 88.44 240 ILE A C 1
ATOM 1927 O O . ILE A 1 240 ? -23.330 -1.235 5.598 1.00 88.44 240 ILE A O 1
ATOM 1931 N N . ILE A 1 241 ? -21.078 -1.219 5.693 1.00 92.38 241 ILE A N 1
ATOM 1932 C CA . ILE A 1 241 ? -20.901 0.230 5.733 1.00 92.38 241 ILE A CA 1
ATOM 1933 C C . ILE A 1 241 ? -20.439 0.701 4.353 1.00 92.38 241 ILE A C 1
ATOM 1935 O O . ILE A 1 241 ? -19.669 0.017 3.689 1.00 92.38 241 ILE A O 1
ATOM 1939 N N . SER A 1 242 ? -20.903 1.872 3.914 1.00 92.31 242 SER A N 1
ATOM 1940 C CA . SER A 1 242 ? -20.432 2.467 2.660 1.00 92.31 242 SER A CA 1
ATOM 1941 C C . SER A 1 242 ? -18.941 2.810 2.744 1.00 92.31 242 SER A C 1
ATOM 1943 O O . SER A 1 242 ? -18.519 3.325 3.781 1.00 92.31 242 SER A O 1
ATOM 1945 N N . PRO A 1 243 ? -18.157 2.593 1.675 1.00 92.62 243 PRO A N 1
ATOM 1946 C CA . PRO A 1 243 ? -16.723 2.858 1.654 1.00 92.62 243 PRO A CA 1
ATOM 1947 C C . PRO A 1 243 ? -16.448 4.363 1.703 1.00 92.62 243 PRO A C 1
ATOM 1949 O O . PRO A 1 243 ? -17.286 5.177 1.301 1.00 92.62 243 PRO A O 1
ATOM 1952 N N . LEU A 1 244 ? -15.247 4.740 2.137 1.00 92.00 244 LEU A N 1
ATOM 1953 C CA . LEU A 1 244 ? -14.796 6.133 2.088 1.00 92.00 244 LEU A CA 1
ATOM 1954 C C . LEU A 1 244 ? -14.520 6.565 0.645 1.00 92.00 244 LEU A C 1
ATOM 1956 O O . LEU A 1 244 ? -14.370 5.733 -0.253 1.00 92.00 244 LEU A O 1
ATOM 1960 N N . ALA A 1 245 ? -14.468 7.873 0.398 1.00 85.75 245 ALA A N 1
ATOM 1961 C CA . ALA A 1 245 ? -14.105 8.424 -0.904 1.00 85.75 245 ALA A CA 1
ATOM 1962 C C . ALA A 1 245 ? -12.577 8.545 -1.005 1.00 85.75 245 ALA A C 1
ATOM 1964 O O . ALA A 1 245 ? -12.005 9.605 -0.752 1.00 85.75 245 ALA A O 1
ATOM 1965 N N . TYR A 1 246 ? -11.908 7.449 -1.373 1.00 81.06 246 TYR A N 1
ATOM 1966 C CA . TYR A 1 246 ? -10.457 7.406 -1.572 1.00 81.06 246 TYR A CA 1
ATOM 1967 C C . TYR A 1 246 ? -10.060 8.211 -2.815 1.00 81.06 246 TYR A C 1
ATOM 1969 O O . TYR A 1 246 ? -9.916 7.673 -3.912 1.00 81.06 246 TYR A O 1
ATOM 1977 N N . THR A 1 247 ? -9.941 9.527 -2.643 1.00 76.25 247 THR A N 1
ATOM 1978 C CA . THR A 1 247 ? -9.669 10.474 -3.727 1.00 76.25 247 THR A CA 1
ATOM 1979 C C . THR A 1 247 ? -8.169 10.770 -3.786 1.00 76.25 247 THR A C 1
ATOM 1981 O O . THR A 1 247 ? -7.625 11.310 -2.817 1.00 76.25 247 THR A O 1
ATOM 1984 N N . PRO A 1 248 ? -7.481 10.454 -4.897 1.00 69.25 248 PRO A N 1
ATOM 1985 C CA . PRO A 1 248 ? -6.074 10.796 -5.064 1.00 69.25 248 PRO A CA 1
ATOM 1986 C C . PRO A 1 248 ? -5.881 12.315 -5.140 1.00 69.25 248 PRO A C 1
ATOM 1988 O O . PRO A 1 248 ? -6.679 13.020 -5.761 1.00 69.25 248 PRO A O 1
ATOM 1991 N N . MET A 1 249 ? -4.788 12.828 -4.575 1.00 71.62 249 MET A N 1
ATOM 1992 C CA . MET A 1 249 ? -4.410 14.233 -4.748 1.00 71.62 249 MET A CA 1
ATOM 1993 C C . MET A 1 249 ? -3.659 14.481 -6.057 1.00 71.62 249 MET A C 1
ATOM 1995 O O . MET A 1 249 ? -2.980 13.613 -6.614 1.00 71.62 249 MET A O 1
ATOM 1999 N N . SER A 1 250 ? -3.732 15.726 -6.525 1.00 69.75 250 SER A N 1
ATOM 2000 C CA . SER A 1 250 ? -2.983 16.200 -7.687 1.00 69.75 250 SER A CA 1
ATOM 2001 C C . SER A 1 250 ? -1.473 16.097 -7.471 1.00 69.75 250 SER A C 1
ATOM 2003 O O . SER A 1 250 ? -0.924 16.631 -6.510 1.00 69.75 250 SER A O 1
ATOM 2005 N N . LYS A 1 251 ? -0.784 15.461 -8.421 1.00 75.62 251 LYS A N 1
ATOM 2006 C CA . LYS A 1 251 ? 0.679 15.340 -8.428 1.00 75.62 251 LYS A CA 1
ATOM 2007 C C . LYS A 1 251 ? 1.347 16.698 -8.647 1.00 75.62 251 LYS A C 1
ATOM 2009 O O . LYS A 1 251 ? 0.996 17.414 -9.588 1.00 75.62 251 LYS A O 1
ATOM 2014 N N . THR A 1 252 ? 2.381 17.000 -7.863 1.00 78.75 252 THR A N 1
ATOM 2015 C CA . THR A 1 252 ? 3.239 18.174 -8.082 1.00 78.75 252 THR A CA 1
ATOM 2016 C C . THR A 1 252 ? 3.929 18.073 -9.440 1.00 78.75 252 THR A C 1
ATOM 2018 O O . THR A 1 252 ? 4.531 17.041 -9.752 1.00 78.75 252 THR A O 1
ATOM 2021 N N . ARG A 1 253 ? 3.848 19.134 -10.248 1.00 81.00 253 ARG A N 1
ATOM 2022 C CA . ARG A 1 253 ? 4.482 19.209 -11.570 1.00 81.00 253 ARG A CA 1
ATOM 2023 C C . ARG A 1 253 ? 5.687 20.137 -11.534 1.00 81.00 253 ARG A C 1
ATOM 2025 O O . ARG A 1 253 ? 5.597 21.247 -11.021 1.00 81.00 253 ARG A O 1
ATOM 2032 N N . ILE A 1 254 ? 6.785 19.694 -12.129 1.00 83.25 254 ILE A N 1
ATOM 2033 C CA . ILE A 1 254 ? 8.008 20.458 -12.325 1.00 83.25 254 ILE A CA 1
ATOM 2034 C C . ILE A 1 254 ? 8.396 20.480 -13.811 1.00 83.25 254 ILE A C 1
ATOM 2036 O O . ILE A 1 254 ? 8.154 19.502 -14.522 1.00 83.25 254 ILE A O 1
ATOM 2040 N N . PRO A 1 255 ? 9.013 21.571 -14.302 1.00 79.38 255 PRO A N 1
ATOM 2041 C CA . PRO A 1 255 ? 9.319 21.721 -15.726 1.00 79.38 255 PRO A CA 1
ATOM 2042 C C . PRO A 1 255 ? 10.349 20.715 -16.249 1.00 79.38 255 PRO A C 1
ATOM 2044 O O . PRO A 1 255 ? 10.253 20.275 -17.393 1.00 79.38 255 PRO A O 1
ATOM 2047 N N . LYS A 1 256 ? 11.350 20.367 -15.428 1.00 83.25 256 LYS A N 1
ATOM 2048 C CA . LYS A 1 256 ? 12.446 19.467 -15.799 1.00 83.25 256 LYS A CA 1
ATOM 2049 C C . LYS A 1 256 ? 12.952 18.696 -14.585 1.00 83.25 256 LYS A C 1
ATOM 2051 O O . LYS A 1 256 ? 13.262 19.294 -13.561 1.00 83.25 256 LYS A O 1
ATOM 2056 N N . ILE A 1 257 ? 13.076 17.381 -14.735 1.00 84.94 257 ILE A N 1
ATOM 2057 C CA . ILE A 1 257 ? 13.653 16.489 -13.726 1.00 84.94 257 ILE A CA 1
ATOM 2058 C C . ILE A 1 257 ? 15.175 16.447 -13.922 1.00 84.94 257 ILE A C 1
ATOM 2060 O O . ILE A 1 257 ? 15.649 16.253 -15.043 1.00 84.94 257 ILE A O 1
ATOM 2064 N N . THR A 1 258 ? 15.938 16.644 -12.844 1.00 85.75 258 THR A N 1
ATOM 2065 C CA . THR A 1 258 ? 17.409 16.556 -12.833 1.00 85.75 258 THR A CA 1
ATOM 2066 C C . THR A 1 258 ? 17.882 15.529 -11.808 1.00 85.75 258 THR A C 1
ATOM 2068 O O . THR A 1 258 ? 17.121 15.135 -10.921 1.00 85.75 258 THR A O 1
ATOM 2071 N N . SER A 1 259 ? 19.141 15.098 -11.912 1.00 83.19 259 SER A N 1
ATOM 2072 C CA . SER A 1 259 ? 19.740 14.152 -10.964 1.00 83.19 259 SER A CA 1
ATOM 2073 C C . SER A 1 259 ? 19.716 14.687 -9.532 1.00 83.19 259 SER A C 1
ATOM 2075 O O . SER A 1 259 ? 19.397 13.948 -8.609 1.00 83.19 259 SER A O 1
ATOM 2077 N N . GLU A 1 260 ? 19.964 15.980 -9.335 1.00 86.25 260 GLU A N 1
ATOM 2078 C CA . GLU A 1 260 ? 19.957 16.621 -8.017 1.00 86.25 260 GLU A CA 1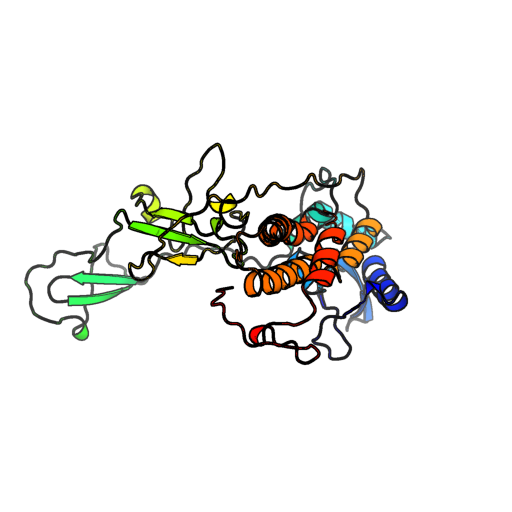
ATOM 2079 C C . GLU A 1 260 ? 18.566 16.585 -7.385 1.00 86.25 260 GLU A C 1
ATOM 2081 O O . GLU A 1 260 ? 18.445 16.323 -6.191 1.00 86.25 260 GLU A O 1
ATOM 2086 N N . LEU A 1 261 ? 17.519 16.813 -8.186 1.00 88.00 261 LEU A N 1
ATOM 2087 C CA . LEU A 1 261 ? 16.130 16.740 -7.733 1.00 88.00 261 LEU A CA 1
ATOM 2088 C C . LEU A 1 261 ? 15.722 15.305 -7.382 1.00 88.00 261 LEU A C 1
ATOM 2090 O O . LEU A 1 261 ? 15.034 15.098 -6.386 1.00 88.00 261 LEU A O 1
ATOM 2094 N N . ILE A 1 262 ? 16.173 14.321 -8.167 1.00 87.62 262 ILE A N 1
ATOM 2095 C CA . ILE A 1 262 ? 15.966 12.896 -7.874 1.00 87.62 262 ILE A CA 1
ATOM 2096 C C . ILE A 1 262 ? 16.634 12.525 -6.548 1.00 87.62 262 ILE A C 1
ATOM 2098 O O . ILE A 1 262 ? 15.989 11.934 -5.688 1.00 87.62 262 ILE A O 1
ATOM 2102 N N . VAL A 1 263 ? 17.900 12.907 -6.357 1.00 88.12 263 VAL A N 1
ATOM 2103 C CA . VAL A 1 263 ? 18.646 12.609 -5.127 1.00 88.12 263 VAL A CA 1
ATOM 2104 C C . VAL A 1 263 ? 18.005 13.270 -3.915 1.00 88.12 263 VAL A C 1
ATOM 2106 O O . VAL A 1 263 ? 17.813 12.605 -2.903 1.00 88.12 263 VAL A O 1
ATOM 2109 N N . THR A 1 264 ? 17.623 14.546 -4.008 1.00 87.69 264 THR A N 1
ATOM 2110 C CA . THR A 1 264 ? 16.908 15.223 -2.917 1.00 87.69 264 THR A CA 1
ATOM 2111 C C . THR A 1 264 ? 15.612 14.489 -2.565 1.00 87.69 264 THR A C 1
ATOM 2113 O O . THR A 1 264 ? 15.378 14.217 -1.395 1.00 87.69 264 THR A O 1
ATOM 2116 N N . HIS A 1 265 ? 14.828 14.070 -3.563 1.00 87.06 265 HIS A N 1
ATOM 2117 C CA . HIS A 1 265 ? 13.587 13.334 -3.322 1.00 87.06 265 HIS A CA 1
ATOM 2118 C C . HIS A 1 265 ? 13.809 11.975 -2.642 1.00 87.06 265 HIS A C 1
ATOM 2120 O O . HIS A 1 265 ? 13.071 11.630 -1.724 1.00 87.06 265 HIS A O 1
ATOM 2126 N N . ILE A 1 266 ? 14.838 11.220 -3.049 1.00 85.62 266 ILE A N 1
ATOM 2127 C CA . ILE A 1 266 ? 15.201 9.954 -2.393 1.00 85.62 266 ILE A CA 1
ATOM 2128 C C . ILE A 1 266 ? 15.537 10.208 -0.923 1.00 85.62 266 ILE A C 1
ATOM 2130 O O . ILE A 1 266 ? 14.991 9.534 -0.056 1.00 85.62 266 ILE A O 1
ATOM 2134 N N . LEU A 1 267 ? 16.379 11.207 -0.636 1.00 85.25 267 LEU A N 1
ATOM 2135 C CA . LEU A 1 267 ? 16.772 11.554 0.734 1.00 85.25 267 LEU A CA 1
ATOM 2136 C C . LEU A 1 267 ? 15.567 11.949 1.603 1.00 85.25 267 LEU A C 1
ATOM 2138 O O . LEU A 1 267 ? 15.503 11.572 2.772 1.00 85.25 267 LEU A O 1
ATOM 2142 N N . ASP A 1 268 ? 14.599 12.665 1.033 1.00 81.06 268 ASP A N 1
ATOM 2143 C CA . ASP A 1 268 ? 13.379 13.056 1.745 1.00 81.06 268 ASP A CA 1
ATOM 2144 C C . ASP A 1 268 ? 12.492 11.844 2.096 1.00 81.06 268 ASP A C 1
ATOM 2146 O O . ASP A 1 268 ? 11.789 11.875 3.106 1.00 81.06 268 ASP A O 1
ATOM 2150 N N . ILE A 1 269 ? 12.558 10.760 1.312 1.00 79.81 269 ILE A N 1
ATOM 2151 C CA . ILE A 1 269 ? 11.786 9.524 1.528 1.00 79.81 269 ILE A CA 1
ATOM 2152 C C . ILE A 1 269 ? 12.460 8.557 2.512 1.00 79.81 269 ILE A C 1
ATOM 2154 O O . ILE A 1 269 ? 11.756 7.777 3.149 1.00 79.81 269 ILE A O 1
ATOM 2158 N N . LEU A 1 270 ? 13.790 8.596 2.674 1.00 76.12 270 LEU A N 1
ATOM 2159 C CA . LEU A 1 270 ? 14.533 7.595 3.465 1.00 76.12 270 LEU A CA 1
ATOM 2160 C C . LEU A 1 270 ? 14.026 7.420 4.908 1.00 76.12 270 LEU A C 1
ATOM 2162 O O . LEU A 1 270 ? 14.089 6.311 5.432 1.00 76.12 270 LEU A O 1
ATOM 2166 N N . ASP A 1 271 ? 13.497 8.486 5.518 1.00 67.94 271 ASP A N 1
ATOM 2167 C CA . ASP A 1 271 ? 12.886 8.458 6.857 1.00 67.94 271 ASP A CA 1
ATOM 2168 C C . ASP A 1 271 ? 11.367 8.736 6.832 1.00 67.94 271 ASP A C 1
ATOM 2170 O O . ASP A 1 271 ? 10.776 9.092 7.857 1.00 67.94 271 ASP A O 1
ATOM 2174 N N . ASP A 1 272 ? 10.701 8.613 5.678 1.00 74.19 272 ASP A N 1
ATOM 2175 C CA . ASP A 1 272 ? 9.264 8.869 5.578 1.00 74.19 272 ASP A CA 1
ATOM 2176 C C . ASP A 1 272 ? 8.443 7.725 6.195 1.00 74.19 272 ASP A C 1
ATOM 2178 O O . ASP A 1 272 ? 8.010 6.781 5.535 1.00 74.19 272 ASP A O 1
ATOM 2182 N N . GLN A 1 273 ? 8.215 7.825 7.504 1.00 76.75 273 GLN A N 1
ATOM 2183 C CA . GLN A 1 273 ? 7.429 6.868 8.286 1.00 76.75 273 GLN A CA 1
ATOM 2184 C C . GLN A 1 273 ? 5.968 7.303 8.476 1.00 76.75 273 GLN A C 1
ATOM 2186 O O . GLN A 1 273 ? 5.285 6.812 9.380 1.00 76.75 273 GLN A O 1
ATOM 2191 N N . LYS A 1 274 ? 5.460 8.242 7.665 1.00 88.25 274 LYS A N 1
ATOM 2192 C CA . LYS A 1 274 ? 4.127 8.831 7.881 1.00 88.25 274 LYS A CA 1
ATOM 2193 C C . LYS A 1 274 ? 3.010 7.786 7.879 1.00 88.25 274 LYS A C 1
ATOM 2195 O O . LYS A 1 274 ? 2.184 7.811 8.787 1.00 88.25 274 LYS A O 1
ATOM 2200 N N . PHE A 1 275 ? 3.011 6.833 6.942 1.00 88.81 275 PHE A N 1
ATOM 2201 C CA . PHE A 1 275 ? 1.985 5.781 6.893 1.00 88.81 275 PHE A CA 1
ATOM 2202 C C . PHE A 1 275 ? 2.009 4.885 8.146 1.00 88.81 275 PHE A C 1
ATOM 2204 O O . PHE A 1 275 ? 0.952 4.587 8.698 1.00 88.81 275 PHE A O 1
ATOM 2211 N N . CYS A 1 276 ? 3.197 4.533 8.660 1.00 88.50 276 CYS A N 1
ATOM 2212 C CA . CYS A 1 276 ? 3.344 3.787 9.916 1.00 88.50 276 CYS A CA 1
ATOM 2213 C C . CYS A 1 276 ? 2.782 4.575 11.102 1.00 88.50 276 CYS A C 1
ATOM 2215 O O . CYS A 1 276 ? 2.089 4.022 11.955 1.00 88.50 276 CYS A O 1
ATOM 2217 N N . ILE A 1 277 ? 3.078 5.877 11.165 1.00 91.38 277 ILE A N 1
ATOM 2218 C CA . ILE A 1 277 ? 2.563 6.759 12.214 1.00 91.38 277 ILE A CA 1
ATOM 2219 C C . ILE A 1 277 ? 1.036 6.823 12.143 1.00 91.38 277 ILE A C 1
ATOM 2221 O O . ILE A 1 277 ? 0.389 6.682 13.177 1.00 91.38 277 ILE A O 1
ATOM 2225 N N . ILE A 1 278 ? 0.462 6.996 10.950 1.00 94.62 278 ILE A N 1
ATOM 2226 C CA . ILE A 1 278 ? -0.991 7.044 10.738 1.00 94.62 278 ILE A CA 1
ATOM 2227 C C . ILE A 1 278 ? -1.637 5.724 11.168 1.00 94.62 278 ILE A C 1
ATOM 2229 O O . ILE A 1 278 ? -2.562 5.754 11.975 1.00 94.62 278 ILE A O 1
ATOM 2233 N N . SER A 1 279 ? -1.109 4.584 10.712 1.00 93.06 279 SER A N 1
ATOM 2234 C CA . SER A 1 279 ? -1.632 3.253 11.049 1.00 93.06 279 SER A CA 1
ATOM 2235 C C . SER A 1 279 ? -1.595 2.978 12.549 1.00 93.06 279 SER A C 1
ATOM 2237 O O . SER A 1 279 ? -2.590 2.543 13.117 1.00 93.06 279 SER A O 1
ATOM 2239 N N . ASN A 1 280 ? -0.479 3.275 13.220 1.00 91.81 280 ASN A N 1
ATOM 2240 C CA . ASN A 1 280 ? -0.367 3.091 14.669 1.00 91.81 280 ASN A CA 1
ATOM 2241 C C . ASN A 1 280 ? -1.296 4.038 15.436 1.00 91.81 280 ASN A C 1
ATOM 2243 O O . ASN A 1 280 ? -1.908 3.631 16.419 1.00 91.81 280 ASN A O 1
ATOM 2247 N N . THR A 1 281 ? -1.423 5.287 14.972 1.00 93.81 281 THR A N 1
ATOM 2248 C CA . THR A 1 281 ? -2.333 6.266 15.589 1.00 93.81 281 THR A CA 1
ATOM 2249 C C . THR A 1 281 ? -3.769 5.782 15.483 1.00 93.81 281 THR A C 1
ATOM 2251 O O . THR A 1 281 ? -4.495 5.782 16.472 1.00 93.81 281 THR A O 1
ATOM 2254 N N . HIS A 1 282 ? -4.153 5.305 14.299 1.00 94.81 282 HIS A N 1
ATOM 2255 C CA . HIS A 1 282 ? -5.453 4.701 14.060 1.00 94.81 282 HIS A CA 1
ATOM 2256 C C . HIS A 1 282 ? -5.677 3.520 15.003 1.00 94.81 282 HIS A C 1
ATOM 2258 O O . HIS A 1 282 ? -6.709 3.458 15.664 1.00 94.81 282 HIS A O 1
ATOM 2264 N N . ALA A 1 283 ? -4.682 2.639 15.124 1.00 92.38 283 ALA A N 1
ATOM 2265 C CA . ALA A 1 283 ? -4.821 1.417 15.889 1.00 92.38 283 ALA A CA 1
ATOM 2266 C C . ALA A 1 283 ? -5.064 1.664 17.391 1.00 92.38 283 ALA A C 1
ATOM 2268 O O . ALA A 1 283 ? -5.921 1.026 17.999 1.00 92.38 283 ALA A O 1
ATOM 2269 N N . VAL A 1 284 ? -4.373 2.656 17.967 1.00 92.19 284 VAL A N 1
ATOM 2270 C CA . VAL A 1 284 ? -4.589 3.103 19.356 1.00 92.19 284 VAL A CA 1
ATOM 2271 C C . VAL A 1 284 ? -5.977 3.719 19.543 1.00 92.19 284 VAL A C 1
ATOM 2273 O O . VAL A 1 284 ? -6.637 3.444 20.543 1.00 92.19 284 VAL A O 1
ATOM 2276 N N . ILE A 1 285 ? -6.425 4.563 18.607 1.00 93.31 285 ILE A N 1
ATOM 2277 C CA . ILE A 1 285 ? -7.719 5.249 18.733 1.00 93.31 285 ILE A CA 1
ATOM 2278 C C . ILE A 1 285 ? -8.868 4.252 18.618 1.00 93.31 285 ILE A C 1
ATOM 2280 O O . ILE A 1 285 ? -9.794 4.329 19.416 1.00 93.31 285 ILE A O 1
ATOM 2284 N N . VAL A 1 286 ? -8.812 3.301 17.682 1.00 92.81 286 VAL A N 1
ATOM 2285 C CA . VAL A 1 286 ? -9.852 2.269 17.538 1.00 92.81 286 VAL A CA 1
ATOM 2286 C C . VAL A 1 286 ? -10.016 1.460 18.823 1.00 92.81 286 VAL A C 1
ATOM 2288 O O . VAL A 1 286 ? -11.147 1.180 19.206 1.00 92.81 286 VAL A O 1
ATOM 2291 N N . ASP A 1 287 ? -8.912 1.120 19.492 1.00 91.69 287 ASP A N 1
ATOM 2292 C CA . ASP A 1 287 ? -8.929 0.311 20.715 1.00 91.69 287 ASP A CA 1
ATOM 2293 C C . ASP A 1 287 ? -9.572 1.051 21.904 1.00 91.69 287 ASP A C 1
ATOM 2295 O O . ASP A 1 287 ? -10.296 0.453 22.698 1.00 91.69 287 ASP A O 1
ATOM 2299 N N . LYS A 1 288 ? -9.372 2.376 21.992 1.00 90.44 288 LYS A N 1
ATOM 2300 C CA . LYS A 1 288 ? -9.891 3.215 23.090 1.00 90.44 288 LYS A CA 1
ATOM 2301 C C . LYS A 1 288 ? -11.263 3.826 22.824 1.00 90.44 288 LYS A C 1
ATOM 2303 O O . LYS A 1 288 ? -12.026 4.081 23.755 1.00 90.44 288 LYS A O 1
ATOM 2308 N N . HIS A 1 289 ? -11.548 4.177 21.577 1.00 91.69 289 HIS A N 1
ATOM 2309 C CA . HIS A 1 289 ? -12.715 4.972 21.230 1.00 91.69 289 HIS A CA 1
ATOM 2310 C C . HIS A 1 289 ? -13.957 4.077 21.150 1.00 91.69 289 HIS A C 1
ATOM 2312 O O . HIS A 1 289 ? -13.983 3.100 20.412 1.00 91.69 289 HIS A O 1
ATOM 2318 N N . SER A 1 290 ? -15.049 4.457 21.819 1.00 90.69 290 SER A N 1
ATOM 2319 C CA . SER A 1 290 ? -16.292 3.662 21.867 1.00 90.69 290 SER A CA 1
ATOM 2320 C C . SER A 1 290 ? -16.894 3.346 20.488 1.00 90.69 290 SER A C 1
ATOM 2322 O O . SER A 1 290 ? -17.423 2.262 20.268 1.00 90.69 290 SER A O 1
ATOM 2324 N N . ASN A 1 291 ? -16.792 4.285 19.543 1.00 90.62 291 ASN A N 1
ATOM 2325 C CA . ASN A 1 291 ? -17.195 4.092 18.141 1.00 90.62 291 ASN A CA 1
ATOM 2326 C C . ASN A 1 291 ? -16.158 3.362 17.253 1.00 90.62 291 ASN A C 1
ATOM 2328 O O . ASN A 1 291 ? -16.416 3.199 16.059 1.00 90.62 291 ASN A O 1
ATOM 2332 N N . GLY A 1 292 ? -14.991 2.969 17.776 1.00 90.44 292 GLY A N 1
ATOM 2333 C CA . GLY A 1 292 ? -13.933 2.265 17.040 1.00 90.44 292 GLY A CA 1
ATOM 2334 C C . GLY A 1 292 ? -13.571 2.915 15.698 1.00 90.44 292 GLY A C 1
ATOM 2335 O O . GLY A 1 292 ? -13.434 4.138 15.593 1.00 90.44 292 GLY A O 1
ATOM 2336 N N . THR A 1 293 ? -13.499 2.094 14.642 1.00 91.69 293 THR A N 1
ATOM 2337 C CA . THR A 1 293 ? -13.200 2.519 13.254 1.00 91.69 293 THR A CA 1
ATOM 2338 C C . THR A 1 293 ? -14.214 3.509 12.671 1.00 91.69 293 THR A C 1
ATOM 2340 O O . THR A 1 293 ? -13.940 4.172 11.673 1.00 91.69 293 THR A O 1
ATOM 2343 N N . MET A 1 294 ? -15.392 3.647 13.289 1.00 91.12 294 MET A N 1
ATOM 2344 C CA . MET A 1 294 ? -16.445 4.561 12.843 1.00 91.12 294 MET A CA 1
ATOM 2345 C C . MET A 1 294 ? -16.333 5.965 13.449 1.00 91.12 294 MET A C 1
ATOM 2347 O O . MET A 1 294 ? -17.118 6.840 13.063 1.00 91.12 294 MET A O 1
ATOM 2351 N N . SER A 1 295 ? -15.388 6.191 14.369 1.00 94.44 295 SER A N 1
ATOM 2352 C CA . SER A 1 295 ? -15.082 7.523 14.900 1.00 94.44 295 SER A CA 1
ATOM 2353 C C . SER A 1 295 ? -14.630 8.482 13.793 1.00 94.44 295 SER A C 1
ATOM 2355 O O . SER A 1 295 ? -14.155 8.078 12.728 1.00 94.44 295 SER A O 1
ATOM 2357 N N . THR A 1 296 ? -14.806 9.780 14.030 1.00 95.56 296 THR A N 1
ATOM 2358 C CA . THR A 1 296 ? -14.403 10.831 13.086 1.00 95.56 296 THR A CA 1
ATOM 2359 C C . THR A 1 296 ? -12.896 10.832 12.833 1.00 95.56 296 THR A C 1
ATOM 2361 O O . THR A 1 296 ? -12.447 11.014 11.704 1.00 95.56 296 THR A O 1
ATOM 2364 N N . GLU A 1 297 ? -12.126 10.561 13.879 1.00 95.44 297 GLU A N 1
ATOM 2365 C CA . GLU A 1 297 ? -10.676 10.479 13.909 1.00 95.44 297 GLU A CA 1
ATOM 2366 C C . GLU A 1 297 ? -10.187 9.271 13.112 1.00 95.44 297 GLU A C 1
ATOM 2368 O O . GLU A 1 297 ? -9.307 9.413 12.263 1.00 95.44 297 GLU A O 1
ATOM 2373 N N . CYS A 1 298 ? -10.788 8.095 13.325 1.00 95.06 298 CYS A N 1
ATOM 2374 C CA . CYS A 1 298 ? -10.423 6.889 12.586 1.00 95.06 298 CYS A CA 1
ATOM 2375 C C . CYS A 1 298 ? -10.758 7.006 11.100 1.00 95.06 298 CYS A C 1
ATOM 2377 O O . CYS A 1 298 ? -9.918 6.664 10.275 1.00 95.06 298 CYS A O 1
ATOM 2379 N N . LYS A 1 299 ? -11.923 7.564 10.744 1.00 95.00 299 LYS A N 1
ATOM 2380 C CA . LYS A 1 299 ? -12.277 7.827 9.339 1.00 95.00 299 LYS A CA 1
ATOM 2381 C C . LYS A 1 299 ? -11.271 8.748 8.660 1.00 95.00 299 LYS A C 1
ATOM 2383 O O . LYS A 1 299 ? -10.802 8.429 7.574 1.00 95.00 299 LYS A O 1
ATOM 2388 N N . PHE A 1 300 ? -10.891 9.844 9.318 1.00 94.94 300 PHE A N 1
ATOM 2389 C CA . PHE A 1 300 ? -9.865 10.750 8.801 1.00 94.94 300 PHE A CA 1
ATOM 2390 C C . PHE A 1 300 ? -8.528 10.029 8.564 1.00 94.94 300 PHE A C 1
ATOM 2392 O O . PHE A 1 300 ? -7.917 10.178 7.507 1.00 94.94 300 PHE A O 1
ATOM 2399 N N . LEU A 1 301 ? -8.077 9.222 9.529 1.00 95.38 301 LEU A N 1
ATOM 2400 C CA . LEU A 1 301 ? -6.831 8.465 9.400 1.00 95.38 301 LEU A CA 1
ATOM 2401 C C . LEU A 1 301 ? -6.919 7.393 8.303 1.00 95.38 301 LEU A C 1
ATOM 2403 O O . LEU A 1 301 ? -5.949 7.214 7.569 1.00 95.38 301 LEU A O 1
ATOM 2407 N N . ALA A 1 302 ? -8.069 6.734 8.149 1.00 94.44 302 ALA A N 1
ATOM 2408 C CA . ALA A 1 302 ? -8.317 5.753 7.097 1.00 94.44 302 ALA A CA 1
ATOM 2409 C C . ALA A 1 302 ? -8.314 6.382 5.693 1.00 94.44 302 ALA A C 1
ATOM 2411 O O . ALA A 1 302 ? -7.751 5.796 4.775 1.00 94.44 302 ALA A O 1
ATOM 2412 N N . GLU A 1 303 ? -8.851 7.596 5.516 1.00 92.94 303 GLU A N 1
ATOM 2413 C CA . GLU A 1 303 ? -8.748 8.340 4.247 1.00 92.94 303 GLU A CA 1
ATOM 2414 C C . GLU A 1 303 ? -7.307 8.781 3.942 1.00 92.94 303 GLU A C 1
ATOM 2416 O O . GLU A 1 303 ? -6.881 8.800 2.783 1.00 92.94 303 GLU A O 1
ATOM 2421 N N . LEU A 1 304 ? -6.544 9.143 4.978 1.00 92.94 304 LEU A N 1
ATOM 2422 C CA . LEU A 1 304 ? -5.172 9.631 4.839 1.00 92.94 304 LEU A CA 1
ATOM 2423 C C . LEU A 1 304 ? -4.159 8.505 4.583 1.00 92.94 304 LEU A C 1
ATOM 2425 O O . LEU A 1 304 ? -3.140 8.725 3.930 1.00 92.94 304 LEU A O 1
ATOM 2429 N N . PHE A 1 305 ? -4.423 7.305 5.094 1.00 93.00 305 PHE A N 1
ATOM 2430 C CA . PHE A 1 305 ? -3.513 6.165 5.032 1.00 93.00 305 PHE A CA 1
ATOM 2431 C C . PHE A 1 305 ? -3.105 5.735 3.608 1.00 93.00 305 PHE A C 1
ATOM 2433 O O . PHE A 1 305 ? -1.898 5.711 3.350 1.00 93.00 305 PHE A O 1
ATOM 2440 N N . PRO A 1 306 ? -4.023 5.459 2.657 1.00 89.56 306 PRO A N 1
ATOM 2441 C CA . PRO A 1 306 ? -3.632 5.071 1.299 1.00 89.56 306 PRO A CA 1
ATOM 2442 C C . PRO A 1 306 ? -2.845 6.185 0.595 1.00 89.56 306 PRO A C 1
ATOM 2444 O O . PRO A 1 306 ? -1.845 5.919 -0.069 1.00 89.56 306 PRO A O 1
ATOM 2447 N N . ARG A 1 307 ? -3.191 7.456 0.843 1.00 88.75 307 ARG A N 1
ATOM 2448 C CA . ARG A 1 307 ? -2.430 8.613 0.337 1.00 88.75 307 ARG A CA 1
ATOM 2449 C C . ARG A 1 307 ? -1.004 8.646 0.880 1.00 88.75 307 ARG A C 1
ATOM 2451 O O . ARG A 1 307 ? -0.071 8.964 0.149 1.00 88.75 307 ARG A O 1
ATOM 2458 N N . ALA A 1 308 ? -0.814 8.292 2.150 1.00 89.94 308 ALA A N 1
ATOM 2459 C CA . ALA A 1 308 ? 0.507 8.206 2.761 1.00 89.94 308 ALA A CA 1
ATOM 2460 C C . ALA A 1 308 ? 1.333 7.009 2.264 1.00 89.94 308 ALA A C 1
ATOM 2462 O O . ALA A 1 308 ? 2.558 7.091 2.263 1.00 89.94 308 ALA A O 1
ATOM 2463 N N . ILE A 1 309 ? 0.699 5.916 1.829 1.00 85.44 309 ILE A N 1
ATOM 2464 C CA . ILE A 1 309 ? 1.394 4.814 1.144 1.00 85.44 309 ILE A CA 1
ATOM 2465 C C . ILE A 1 309 ? 1.873 5.273 -0.237 1.00 85.44 309 ILE A C 1
ATOM 2467 O O . ILE A 1 309 ? 3.022 5.014 -0.614 1.00 85.44 309 ILE A O 1
ATOM 2471 N N . ASP A 1 310 ? 1.004 5.969 -0.969 1.00 82.44 310 ASP A N 1
ATOM 2472 C CA . ASP A 1 310 ? 1.258 6.399 -2.341 1.00 82.44 310 ASP A CA 1
ATOM 2473 C C . ASP A 1 310 ? 2.088 7.678 -2.456 1.00 82.44 310 ASP A C 1
ATOM 2475 O O . ASP A 1 310 ? 2.586 7.973 -3.544 1.00 82.44 310 ASP A O 1
ATOM 2479 N N . SER A 1 311 ? 2.310 8.413 -1.364 1.00 84.81 311 SER A N 1
ATOM 2480 C CA . SER A 1 311 ? 3.108 9.650 -1.339 1.00 84.81 311 SER A CA 1
ATOM 2481 C C . SER A 1 311 ? 4.494 9.474 -1.969 1.00 84.81 311 SER A C 1
ATOM 2483 O O . SER A 1 311 ? 4.986 10.367 -2.653 1.00 84.81 311 SER A O 1
ATOM 2485 N N . ILE A 1 312 ? 5.090 8.289 -1.827 1.00 78.88 312 ILE A N 1
ATOM 2486 C CA . ILE A 1 312 ? 6.390 7.917 -2.403 1.00 78.88 312 ILE A CA 1
ATOM 2487 C C . ILE A 1 312 ? 6.335 7.828 -3.938 1.00 78.88 312 ILE A C 1
ATOM 2489 O O . ILE A 1 312 ? 7.329 8.089 -4.612 1.00 78.88 312 ILE A O 1
ATOM 2493 N N . LYS A 1 313 ? 5.178 7.470 -4.511 1.00 75.06 313 LYS A N 1
ATOM 2494 C CA . LYS A 1 313 ? 4.938 7.384 -5.964 1.00 75.06 313 LYS A CA 1
ATOM 2495 C C . LYS A 1 313 ? 4.379 8.696 -6.536 1.00 75.06 313 LYS A C 1
ATOM 2497 O O . LYS A 1 313 ? 4.591 9.007 -7.712 1.00 75.06 313 LYS A O 1
ATOM 2502 N N . THR A 1 314 ? 3.636 9.462 -5.739 1.00 80.00 314 THR A N 1
ATOM 2503 C CA . THR A 1 314 ? 2.944 10.691 -6.170 1.00 80.00 314 THR A CA 1
ATOM 2504 C C . THR A 1 314 ? 3.732 11.965 -5.865 1.00 80.00 314 THR A C 1
ATOM 2506 O O . THR A 1 314 ? 3.546 12.982 -6.539 1.00 80.00 314 THR A O 1
ATOM 2509 N N . GLY A 1 315 ? 4.636 11.916 -4.887 1.00 78.69 315 GLY A N 1
ATOM 2510 C CA . GLY A 1 315 ? 5.321 13.072 -4.316 1.00 78.69 315 GLY A CA 1
ATOM 2511 C C . GLY A 1 315 ? 4.419 13.928 -3.421 1.00 78.69 315 GLY A C 1
ATOM 2512 O O . GLY A 1 315 ? 4.746 15.091 -3.180 1.00 78.69 315 GLY A O 1
ATOM 2513 N N . GLU A 1 316 ? 3.273 13.398 -2.985 1.00 84.38 316 GLU A N 1
ATOM 2514 C CA . GLU A 1 316 ? 2.342 14.103 -2.105 1.00 84.38 316 GLU A CA 1
ATOM 2515 C C . GLU A 1 316 ? 2.983 14.406 -0.743 1.00 84.38 316 GLU A C 1
ATOM 2517 O O . GLU A 1 316 ? 3.583 13.544 -0.105 1.00 84.38 316 GLU A O 1
ATOM 2522 N N . GLN A 1 317 ? 2.819 15.643 -0.274 1.00 83.62 317 GLN A N 1
ATOM 2523 C CA . GLN A 1 317 ? 3.224 16.040 1.069 1.00 83.62 317 GLN A CA 1
ATOM 2524 C C . GLN A 1 317 ? 2.044 15.863 2.023 1.00 83.62 317 GLN A C 1
ATOM 2526 O O . GLN A 1 317 ? 1.097 16.648 2.010 1.00 83.62 317 GLN A O 1
ATOM 2531 N N . ILE A 1 318 ? 2.106 14.816 2.840 1.00 87.44 318 ILE A N 1
ATOM 2532 C CA . ILE A 1 318 ? 1.084 14.510 3.843 1.00 87.44 318 ILE A CA 1
ATOM 2533 C C . ILE A 1 318 ? 1.249 15.441 5.051 1.00 87.44 318 ILE A C 1
ATOM 2535 O O . ILE A 1 318 ? 2.293 15.428 5.709 1.00 87.44 318 ILE A O 1
ATOM 2539 N N . ASP A 1 319 ? 0.215 16.234 5.355 1.00 88.38 319 ASP A N 1
ATOM 2540 C CA . ASP A 1 319 ? 0.189 17.094 6.542 1.00 88.38 319 ASP A CA 1
ATOM 2541 C C . ASP A 1 319 ? -0.051 16.262 7.811 1.00 88.38 319 ASP A C 1
ATOM 2543 O O . ASP A 1 319 ? -1.121 15.690 8.025 1.00 88.38 319 ASP A O 1
ATOM 2547 N N . MET A 1 320 ? 0.959 16.228 8.679 1.00 92.62 320 MET A N 1
ATOM 2548 C CA . MET A 1 320 ? 0.934 15.471 9.930 1.00 92.62 320 MET A CA 1
ATOM 2549 C C . MET A 1 320 ? 0.416 16.276 11.128 1.00 92.62 320 MET A C 1
ATOM 2551 O O . MET A 1 320 ? 0.336 15.718 12.220 1.00 92.62 320 MET A O 1
ATOM 2555 N N . LYS A 1 321 ? 0.047 17.559 10.982 1.00 94.25 321 LYS A N 1
ATOM 2556 C CA . LYS A 1 321 ? -0.395 18.406 12.111 1.00 94.25 321 LYS A CA 1
ATOM 2557 C C . LYS A 1 321 ? -1.570 17.801 12.877 1.00 94.25 321 LYS A C 1
ATOM 2559 O O . LYS A 1 321 ? -1.515 17.700 14.100 1.00 94.25 321 LYS A O 1
ATOM 2564 N N . ILE A 1 322 ? -2.612 17.375 12.161 1.00 94.50 322 ILE A N 1
ATOM 2565 C CA . ILE A 1 322 ? -3.801 16.768 12.778 1.00 94.50 322 ILE A CA 1
ATOM 2566 C C . ILE A 1 322 ? -3.439 15.417 13.402 1.00 94.50 322 ILE A C 1
ATOM 2568 O O . ILE A 1 322 ? -3.808 15.159 14.543 1.00 94.50 322 ILE A O 1
ATOM 2572 N N . VAL A 1 323 ? -2.656 14.591 12.701 1.00 95.62 323 VAL A N 1
ATOM 2573 C CA . VAL A 1 323 ? -2.206 13.284 13.208 1.00 95.62 323 VAL A CA 1
ATOM 2574 C C . VAL A 1 323 ? -1.411 13.443 14.506 1.00 95.62 323 VAL A C 1
ATOM 2576 O O . VAL A 1 323 ? -1.659 12.728 15.469 1.00 95.62 323 VAL A O 1
ATOM 2579 N N . ASN A 1 324 ? -0.499 14.414 14.580 1.00 94.44 324 ASN A N 1
ATOM 2580 C CA . ASN A 1 324 ? 0.294 14.675 15.781 1.00 94.44 324 ASN A CA 1
ATOM 2581 C C . ASN A 1 324 ? -0.574 15.152 16.951 1.00 94.44 324 ASN A C 1
ATOM 2583 O O . ASN A 1 324 ? -0.400 14.662 18.062 1.00 94.44 324 ASN A O 1
ATOM 2587 N N . LYS A 1 325 ? -1.565 16.015 16.697 1.00 95.31 325 LYS A N 1
ATOM 2588 C CA . LYS A 1 325 ? -2.533 16.428 17.723 1.00 95.31 325 LYS A CA 1
ATOM 2589 C C . LYS A 1 325 ? -3.358 15.247 18.248 1.00 95.31 325 LYS A C 1
ATOM 2591 O O . LYS A 1 325 ? -3.607 15.148 19.448 1.00 95.31 325 LYS A O 1
ATOM 2596 N N . LEU A 1 326 ? -3.766 14.332 17.365 1.00 95.38 326 LEU A N 1
ATOM 2597 C CA . LEU A 1 326 ? -4.434 13.095 17.774 1.00 95.38 326 LEU A CA 1
ATOM 2598 C C . LEU A 1 326 ? -3.511 12.241 18.645 1.00 95.38 326 LEU A C 1
ATOM 2600 O O . LEU A 1 326 ? -3.927 11.772 19.697 1.00 95.38 326 LEU A O 1
ATOM 2604 N N . ARG A 1 327 ? -2.238 12.101 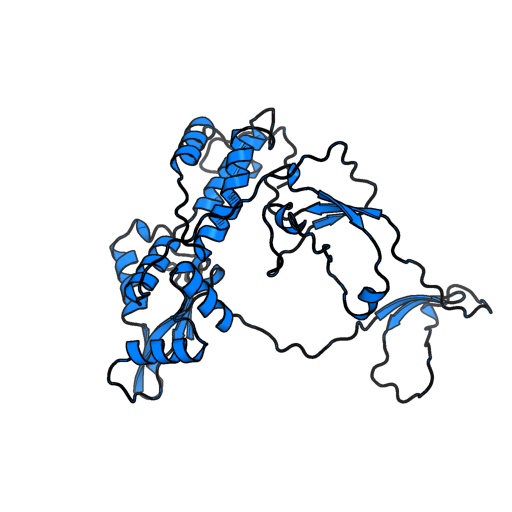18.273 1.00 93.44 327 ARG A N 1
ATOM 2605 C CA . ARG A 1 327 ? -1.262 11.388 19.103 1.00 93.44 327 ARG A CA 1
ATOM 2606 C C . ARG A 1 327 ? -1.128 12.021 20.484 1.00 93.44 327 ARG A C 1
ATOM 2608 O O . ARG A 1 327 ? -1.262 11.309 21.463 1.00 93.44 327 ARG A O 1
ATOM 2615 N N . GLU A 1 328 ? -0.950 13.334 20.585 1.00 92.38 328 GLU A N 1
ATOM 2616 C CA . GLU A 1 328 ? -0.895 14.040 21.879 1.00 92.38 328 GLU A CA 1
ATOM 2617 C C . GLU A 1 328 ? -2.135 13.784 22.748 1.00 92.38 328 GLU A C 1
ATOM 2619 O O . GLU A 1 328 ? -2.026 13.695 23.966 1.00 92.38 328 GLU A O 1
ATOM 2624 N N . THR A 1 329 ? -3.300 13.627 22.118 1.00 91.88 329 THR A N 1
ATOM 2625 C CA . THR A 1 329 ? -4.571 13.376 22.810 1.00 91.88 329 THR A CA 1
ATOM 2626 C C . THR A 1 329 ? -4.708 11.923 23.279 1.00 91.88 329 THR A C 1
ATOM 2628 O O . THR A 1 329 ? -5.244 11.679 24.354 1.00 91.88 329 THR A O 1
ATOM 2631 N N . TRP A 1 330 ? -4.244 10.955 22.481 1.00 88.94 330 TRP A N 1
ATOM 2632 C CA . TRP A 1 330 ? -4.551 9.529 22.673 1.00 88.94 330 TRP A CA 1
ATOM 2633 C C . TRP A 1 330 ? -3.354 8.663 23.121 1.00 88.94 330 TRP A C 1
ATOM 2635 O O . TRP A 1 330 ? -3.549 7.490 23.444 1.00 88.94 330 TRP A O 1
ATOM 2645 N N . TYR A 1 331 ? -2.121 9.192 23.128 1.00 86.00 331 TYR A N 1
ATOM 2646 C CA . TYR A 1 331 ? -0.869 8.443 23.372 1.00 86.00 331 TYR A CA 1
ATOM 2647 C C . TYR A 1 331 ? -0.366 8.512 24.829 1.00 86.00 331 TYR A C 1
ATOM 2649 O O . TYR A 1 331 ? 0.839 8.586 25.078 1.00 86.00 331 TYR A O 1
ATOM 2657 N N . ASP A 1 332 ? -1.265 8.468 25.806 1.00 83.25 332 ASP A N 1
ATOM 2658 C CA . ASP A 1 332 ? -0.905 8.332 27.224 1.00 83.25 332 ASP A CA 1
ATOM 2659 C C . ASP A 1 332 ? -0.533 6.882 27.597 1.00 83.25 332 ASP A C 1
ATOM 2661 O O . ASP A 1 332 ? 0.386 6.640 28.379 1.00 83.25 332 ASP A O 1
ATOM 2665 N N . THR A 1 333 ? -1.222 5.914 26.990 1.00 85.69 333 THR A N 1
ATOM 2666 C CA . THR A 1 333 ? -1.074 4.468 27.215 1.00 85.69 333 THR A CA 1
ATOM 2667 C C . THR A 1 333 ? -1.317 3.672 25.927 1.00 85.69 333 THR A C 1
ATOM 2669 O O . THR A 1 333 ? -2.053 4.128 25.048 1.00 85.69 333 THR A O 1
ATOM 2672 N N . TYR A 1 334 ? -0.734 2.476 25.803 1.00 87.81 334 TYR A N 1
ATOM 2673 C CA . TYR A 1 334 ? -0.826 1.634 24.599 1.00 87.81 334 TYR A CA 1
ATOM 2674 C C . TYR A 1 334 ? -1.383 0.237 24.903 1.00 87.81 334 TYR A C 1
ATOM 2676 O O . TYR A 1 334 ? -1.089 -0.317 25.959 1.00 87.81 334 TYR A O 1
ATOM 2684 N N . PRO A 1 335 ? -2.135 -0.385 23.983 1.00 88.25 335 PRO A N 1
ATOM 2685 C CA . PRO A 1 335 ? -2.496 -1.787 24.131 1.00 88.25 335 PRO A CA 1
ATOM 2686 C C . PRO A 1 335 ? -1.254 -2.685 24.210 1.00 88.25 335 PRO A C 1
ATOM 2688 O O . PRO A 1 335 ? -0.311 -2.506 23.435 1.00 88.25 335 PRO A O 1
ATOM 2691 N N . ILE A 1 336 ? -1.267 -3.691 25.091 1.00 87.75 336 ILE A N 1
ATOM 2692 C CA . ILE A 1 336 ? -0.154 -4.652 25.252 1.00 87.75 336 ILE A CA 1
ATOM 2693 C C . ILE A 1 336 ? 0.228 -5.321 23.921 1.00 87.75 336 ILE A C 1
ATOM 2695 O O . ILE A 1 336 ? 1.411 -5.506 23.641 1.00 87.75 336 ILE A O 1
ATOM 2699 N N . TRP A 1 337 ? -0.750 -5.628 23.064 1.00 88.19 337 TRP A N 1
ATOM 2700 C CA . TRP A 1 337 ? -0.513 -6.275 21.769 1.00 88.19 337 TRP A CA 1
ATOM 2701 C C . TRP A 1 337 ? 0.322 -5.424 20.792 1.00 88.19 337 TRP A C 1
ATOM 2703 O O . TRP A 1 337 ? 0.861 -5.967 19.832 1.00 88.19 337 TRP A O 1
ATOM 2713 N N . MET A 1 338 ? 0.498 -4.117 21.044 1.00 87.25 338 MET A N 1
ATOM 2714 C CA . MET A 1 338 ? 1.410 -3.261 20.270 1.00 87.25 338 MET A CA 1
ATOM 2715 C C . MET A 1 338 ? 2.891 -3.423 20.651 1.00 87.25 338 MET A C 1
ATOM 2717 O O . MET A 1 338 ? 3.739 -2.829 19.981 1.00 87.25 338 MET A O 1
ATOM 2721 N N . MET A 1 339 ? 3.201 -4.175 21.718 1.00 86.38 339 MET A N 1
ATOM 2722 C CA . MET A 1 339 ? 4.565 -4.502 22.165 1.00 86.38 339 MET A CA 1
ATOM 2723 C C . MET A 1 339 ? 5.470 -3.263 22.297 1.00 86.38 339 MET A C 1
ATOM 2725 O O . MET A 1 339 ? 6.569 -3.187 21.748 1.00 86.38 339 MET A O 1
ATOM 2729 N N . LYS A 1 340 ? 4.964 -2.232 22.984 1.00 83.56 340 LYS A N 1
ATOM 2730 C CA . LYS A 1 340 ? 5.703 -0.998 23.293 1.00 83.56 340 LYS A CA 1
ATOM 2731 C C . LYS A 1 340 ? 6.267 -1.062 24.710 1.00 83.56 340 LYS A C 1
ATOM 2733 O O . LYS A 1 340 ? 5.735 -0.421 25.611 1.00 83.56 340 LYS A O 1
ATOM 2738 N N . ASP A 1 341 ? 7.339 -1.831 24.883 1.00 79.62 341 ASP A N 1
ATOM 2739 C CA . ASP A 1 341 ? 7.952 -2.117 26.193 1.00 79.62 341 ASP A CA 1
ATOM 2740 C C . ASP A 1 341 ? 8.445 -0.860 26.932 1.00 79.62 341 ASP A C 1
ATOM 2742 O O . ASP A 1 341 ? 8.548 -0.845 28.156 1.00 79.62 341 ASP A O 1
ATOM 2746 N N . ASP A 1 342 ? 8.730 0.218 26.199 1.00 84.88 342 ASP A N 1
ATOM 2747 C CA . ASP A 1 342 ? 9.194 1.499 26.732 1.00 84.88 342 ASP A CA 1
ATOM 2748 C C . ASP A 1 342 ? 8.053 2.468 27.108 1.00 84.88 342 ASP A C 1
ATOM 2750 O O . ASP A 1 342 ? 8.313 3.624 27.462 1.00 84.88 342 ASP A O 1
ATOM 2754 N N . LYS A 1 343 ? 6.787 2.044 26.992 1.00 85.81 343 LYS A N 1
ATOM 2755 C CA . LYS A 1 343 ? 5.596 2.873 27.228 1.00 85.81 343 LYS A CA 1
ATOM 2756 C C . LYS A 1 343 ? 4.657 2.236 28.248 1.00 85.81 343 LYS A C 1
ATOM 2758 O O . LYS A 1 343 ? 4.619 1.024 28.422 1.00 85.81 343 LYS A O 1
ATOM 2763 N N . LEU A 1 344 ? 3.847 3.075 28.898 1.00 87.00 344 LEU A N 1
ATOM 2764 C CA . LEU A 1 344 ? 2.745 2.597 29.731 1.00 87.00 344 LEU A CA 1
ATOM 2765 C C . LEU A 1 344 ? 1.746 1.825 28.866 1.00 87.00 344 LEU A C 1
ATOM 2767 O O . LEU A 1 344 ? 1.358 2.299 27.793 1.00 87.00 344 LEU A O 1
ATOM 2771 N N . SER A 1 345 ? 1.322 0.656 29.340 1.00 90.62 345 SER A N 1
ATOM 2772 C CA . SER A 1 345 ? 0.458 -0.249 28.589 1.00 90.62 345 SER A CA 1
ATOM 2773 C C . SER A 1 345 ? -0.785 -0.682 29.365 1.00 90.62 345 SER A C 1
ATOM 2775 O O . SER A 1 345 ? -0.844 -0.565 30.589 1.00 90.62 345 SER A O 1
ATOM 2777 N N . TYR A 1 346 ? -1.804 -1.139 28.637 1.00 90.25 346 TYR A N 1
ATOM 2778 C CA . TYR A 1 346 ? -3.056 -1.656 29.188 1.00 90.25 346 TYR A CA 1
ATOM 2779 C C . TYR A 1 346 ? -3.536 -2.895 28.427 1.00 90.25 346 TYR A C 1
ATOM 2781 O O . TYR A 1 346 ? -3.204 -3.110 27.257 1.00 90.25 346 TYR A O 1
ATOM 2789 N N . GLU A 1 347 ? -4.334 -3.718 29.102 1.00 89.00 347 GLU A N 1
ATOM 2790 C CA . GLU A 1 347 ? -4.974 -4.884 28.501 1.00 89.00 347 GLU A CA 1
ATOM 2791 C C . GLU A 1 347 ? -6.200 -4.447 27.692 1.00 89.00 347 GLU A C 1
ATOM 2793 O O . GLU A 1 347 ? -7.165 -3.908 28.244 1.00 89.00 347 GLU A O 1
ATOM 2798 N N . SER A 1 348 ? -6.142 -4.645 26.373 1.00 86.88 348 SER A N 1
ATOM 2799 C CA . SER A 1 348 ? -7.249 -4.292 25.486 1.00 86.88 348 SER A CA 1
ATOM 2800 C C . SER A 1 348 ? -8.475 -5.141 25.798 1.00 86.88 348 SER A C 1
ATOM 2802 O O . SER A 1 348 ? -8.392 -6.359 25.937 1.00 86.88 348 SER A O 1
ATOM 2804 N N . GLN A 1 349 ? -9.626 -4.478 25.877 1.00 83.44 349 GLN A N 1
ATOM 2805 C CA . GLN A 1 349 ? -10.935 -5.120 26.019 1.00 83.44 349 GLN A CA 1
ATOM 2806 C C . GLN A 1 349 ? -11.642 -5.281 24.664 1.00 83.44 349 GLN A C 1
ATOM 2808 O O . GLN A 1 349 ? -12.777 -5.755 24.606 1.00 83.44 349 GLN A O 1
ATOM 2813 N N . SER A 1 350 ? -11.001 -4.853 23.572 1.00 74.81 350 SER A N 1
ATOM 2814 C CA . SER A 1 350 ? -11.580 -4.852 22.233 1.00 74.81 350 SER A CA 1
ATOM 2815 C C . SER A 1 350 ? -10.929 -5.920 21.355 1.00 74.81 350 SER A C 1
ATOM 2817 O O . SER A 1 350 ? -9.714 -6.100 21.344 1.00 74.81 350 SER A O 1
ATOM 2819 N N . ILE A 1 351 ? -11.754 -6.654 20.607 1.00 65.94 351 ILE A N 1
ATOM 2820 C CA . ILE A 1 351 ? -11.278 -7.582 19.579 1.00 65.94 351 ILE A CA 1
ATOM 2821 C C . ILE A 1 351 ? -11.164 -6.778 18.288 1.00 65.94 351 ILE A C 1
ATOM 2823 O O . ILE A 1 351 ? -12.121 -6.674 17.521 1.00 65.94 351 ILE A O 1
ATOM 2827 N N . ASN A 1 352 ? -9.998 -6.175 18.077 1.00 62.19 352 ASN A N 1
ATOM 2828 C CA . ASN A 1 352 ? -9.684 -5.484 16.834 1.00 62.19 352 ASN A CA 1
ATOM 2829 C C . ASN A 1 352 ? -8.886 -6.434 15.944 1.00 62.19 352 ASN A C 1
ATOM 2831 O O . ASN A 1 352 ? -7.774 -6.828 16.288 1.00 62.19 352 ASN A O 1
ATOM 2835 N N . VAL A 1 353 ? -9.474 -6.831 14.817 1.00 46.41 353 VAL A N 1
ATOM 2836 C CA . VAL A 1 353 ? -8.779 -7.620 13.797 1.00 46.41 353 VAL A CA 1
ATOM 2837 C C . VAL A 1 353 ? -8.082 -6.625 12.872 1.00 46.41 353 VAL A C 1
ATOM 2839 O O . VAL A 1 353 ? -8.763 -5.918 12.130 1.00 46.41 353 VAL A O 1
ATOM 2842 N N . TYR A 1 354 ? -6.756 -6.526 12.985 1.00 43.72 354 TYR A N 1
ATOM 2843 C CA . TYR A 1 354 ? -5.901 -5.758 12.072 1.00 43.72 354 TYR A CA 1
ATOM 2844 C C . TYR A 1 354 ? -5.327 -6.651 10.983 1.00 43.72 354 TYR A C 1
ATOM 2846 O O . TYR A 1 354 ? -4.885 -7.773 11.328 1.00 43.72 354 TYR A O 1
#

pLDDT: mean 77.93, std 13.55, range [35.28, 95.62]

Sequence (354 aa):
MLVYIRDEDGFSKMININRNDELKNRYRKILLDGVCLESFACKELIYYYFGSSGSQMKEQDFWCLAPTKVKSTNAAYAVNEARIALGDLKKIQNIATYIARVGLYLTTTKSTDEDIPSAYQVRIAGCQGMLSIDSQSTMNDDYIKVRKSMMEFNSDDWTLEIVDHSRLNEVLVTKNPCLYSGDLRRLEAVDIPTLRPFIHDCIVFPVVESRPHSNEIAGSDLDGDQYWVYWGKELKVNKIISPLAYTPMSKTRIPKITSELIVTHILDILDDQKFCIISNTHAVIVDKHSNGTMSTECKFLAELFPRAIDSIKTGEQIDMKIVNKLRETWYDTYPIWMMKDDKLSYESQSINVY

Radius of gyration: 27.15 Å; chains: 1; bounding box: 68×73×60 Å

Foldseek 3Di:
DKDADADPVVPHADAPCVVDVVSLVVLLCCQQVADWDQDPVRDTWGWHFQAAALVCLQRRMGDTDTDPDDPDPDRQVVSVVVLVVVDPPLPDFFLLQSRNSSNVVVDDDDPDDDDDFFWDFWDFFQFGDIFGDDPPDPDPDDDGDGDPVRRPDDGPGGDTDDPDDDDFFWKWKAAPPQLALQLTDTDTDDDDPVCVVPDPDDDDWDDDPPDTNLCLHLHHDDPDGDMDMDRDPPDDDPDHDGGDDLDADAFDGHNDDDSSNSSVLSSVSNNLCPLVLLVQLLVQCLLPPPCRCNDPSSSVSSSVNVNSSCCSNRVDDRDCPVSVVSCVVRVQEDDVVVVPPVHHYDHGPDDDDD

Secondary structure (DSSP, 8-state):
-EEE---TTSSSPP--GGG-HHHHHHHHHHHHH-EEEE-TTS-EEEEEEEE--HHHHHTTEEEEE--SS-SSS-HHHHHHHHHHTT---TT---HHHHHHHHHGGGS-PPP-------EEEEEETTEEEEEE--TT---SS------GGGBSS--S---EE-S-----EEEEEE-SS--SGGGSEEEEE---TTTTTT--SS------SS--HHHHTTT--SSS---EEE--SSS----PPPPP--PPPPPP--S---HHHHHHHHHHHTT--HHHHHHHHHHHHHHHSTTGGGSHHHHHHHHHHHHHHHHHHH------HHHHHHHHHHTTSEEGGG--TTS-EE---S----